Protein AF-0000000070497419 (afdb_homodimer)

Sequence (356 aa):
MPPRRRNKPNPNINRRSAVKNLEPSLKEEEEEGEKVSTHEIFTKGTPVEVSSDEEGFNGAWFAATIVEAVGEDKFLIEYQSLRTEDDSAFLREEIDTLHIRPCPPETVVDHFSLLQEVDGYYNDGWWVGVISKVLRGSRYIVYFRGTYEEIEFQHSELRLHQDWIGGKWVMASQALHLMPPRRRNKPNPNINRRSAVKNLEPSLKEEEEEGEKVSTHEIFTKGTPVEVSSDEEGFNGAWFAATIVEAVGEDKFLIEYQSLRTEDDSAFLREEIDTLHIRPCPPETVVDHFSLLQEVDGYYNDGWWVGVISKVLRGSRYIVYFRGTYEEIEFQHSELRLHQDWIGGKWVMASQALHL

Solvent-accessible surface area (backbone atoms only — not comparable to full-atom values): 21079 Å² total; per-residue (Å²): 130,80,82,69,58,68,76,61,67,63,80,70,77,73,76,71,75,79,82,69,81,82,70,83,73,78,79,64,79,65,72,67,67,64,68,57,56,68,66,78,75,63,50,68,68,39,62,27,28,36,46,44,83,49,89,90,37,57,62,28,38,27,51,26,29,33,63,40,77,52,73,91,56,26,29,31,31,33,33,74,72,49,40,35,44,81,65,80,44,59,33,66,48,79,38,50,50,88,36,51,42,69,61,75,80,89,68,90,69,95,70,83,54,71,24,26,54,24,26,39,63,53,94,75,24,35,32,61,28,26,27,72,41,79,47,79,88,55,26,32,32,32,36,25,73,82,73,71,43,74,48,77,39,49,58,88,40,46,40,75,45,65,44,80,56,85,82,36,80,42,56,64,40,30,79,69,81,120,130,82,81,62,56,71,72,64,75,67,79,70,74,73,77,68,75,77,81,68,79,81,68,81,73,75,80,66,79,65,70,67,67,63,67,57,56,68,65,78,75,62,48,68,69,38,63,27,27,36,44,45,84,48,85,80,36,56,62,29,37,28,51,26,29,32,62,39,77,50,74,91,56,25,29,31,31,34,34,74,72,49,43,36,57,83,64,78,43,62,32,65,49,79,38,51,50,90,36,50,42,69,61,75,80,89,68,91,69,95,70,82,53,72,25,26,52,24,25,40,62,53,94,76,23,35,32,61,28,28,27,72,39,77,47,81,88,56,27,33,32,31,35,24,74,82,74,69,41,73,46,78,40,49,58,89,40,48,41,74,45,66,44,80,57,87,81,36,80,42,56,65,40,31,79,69,80,122

Secondary structure (DSSP, 8-state):
----------------TT-------------------GGGG--TT-EEEE---STTTTTEEEEEEEEEE-SSSEEEEEEEEEE-TTSSSEEEEEEEGGGEEEPPPP---S-PPTT-EEEEEETTEEEEEEEEEEETTTEEEEEETTTTEEEEEEGGGEEE--EEETTEEE-PPP----/----------------TT-------------------GGGG--TT-EEEE---STTTTTEEEEEEEEEE-SSSEEEEEEEEEE-TTSSSEEEEEEEGGGEEEPPPP---S-PPTT-EEEEEETTEEEEEEEEEEETTTEEEEEETTTTEEEEEEGGGEEE--EEETTEEE-PPP----

InterPro domains:
  IPR008395 Agenet-like domain [PF05641] (45-105)
  IPR014002 Agenet domain, plant type [SM00743] (40-108)
  IPR014002 Agenet domain, plant type [SM00743] (110-166)

Organism: Prunus dulcis (NCBI:txid3755)

Nearest PDB structures (foldseek):
  5zwz-assembly1_A  TM=9.328E-01  e=1.031E-16  Arabidopsis thaliana
  6ie5-assembly1_A  TM=9.379E-01  e=1.370E-15  Arabidopsis thaliana
  7yta-assembly1_A  TM=9.681E-01  e=6.901E-15  Nicotiana tabacum
  7yta-assembly3_C  TM=9.467E-01  e=1.751E-13  Nicotiana tabacum
  6ie7-assembly2_B  TM=9.273E-01  e=3.167E-13  Arabidopsis thaliana

Structure (mmCIF, N/CA/C/O backbone):
data_AF-0000000070497419-model_v1
#
loop_
_entity.id
_entity.type
_entity.pdbx_description
1 polymer 'PREDICTED: DUF724 domain-containing'
#
loop_
_atom_site.group_PDB
_atom_site.id
_atom_site.type_symbol
_atom_site.label_atom_id
_atom_site.label_alt_id
_atom_site.label_comp_id
_atom_site.label_asym_id
_atom_site.label_entity_id
_atom_site.label_seq_id
_atom_site.pdbx_PDB_ins_code
_atom_site.Cartn_x
_atom_site.Cartn_y
_atom_site.Cartn_z
_atom_site.occupancy
_atom_site.B_iso_or_equiv
_atom_site.auth_seq_id
_atom_site.auth_comp_id
_atom_site.auth_asym_id
_atom_site.auth_atom_id
_atom_site.pdbx_PDB_model_num
ATOM 1 N N . MET A 1 1 ? 4.777 28.812 -22.875 1 16.98 1 MET A N 1
ATOM 2 C CA . MET A 1 1 ? 5.805 27.797 -22.719 1 16.98 1 MET A CA 1
ATOM 3 C C . MET A 1 1 ? 5.73 27.156 -21.344 1 16.98 1 MET A C 1
ATOM 5 O O . MET A 1 1 ? 5.949 27.828 -20.328 1 16.98 1 MET A O 1
ATOM 9 N N . PRO A 1 2 ? 4.875 26.328 -20.891 1 24.3 2 PRO A N 1
ATOM 10 C CA . PRO A 1 2 ? 4.27 26.281 -19.562 1 24.3 2 PRO A CA 1
ATOM 11 C C . PRO A 1 2 ? 5.23 25.75 -18.5 1 24.3 2 PRO A C 1
ATOM 13 O O . PRO A 1 2 ? 6.191 25.047 -18.828 1 24.3 2 PRO A O 1
ATOM 16 N N . PRO A 1 3 ? 5.508 26.391 -17.328 1 27.94 3 PRO A N 1
ATOM 17 C CA . PRO A 1 3 ? 6.543 26.297 -16.297 1 27.94 3 PRO A CA 1
ATOM 18 C C . PRO A 1 3 ? 6.863 24.859 -15.906 1 27.94 3 PRO A C 1
ATOM 20 O O . PRO A 1 3 ? 5.969 24 -15.883 1 27.94 3 PRO A O 1
ATOM 23 N N . ARG A 1 4 ? 8.148 24.328 -16.156 1 28.11 4 ARG A N 1
ATOM 24 C CA . ARG A 1 4 ? 8.75 23 -16.125 1 28.11 4 ARG A CA 1
ATOM 25 C C . ARG A 1 4 ? 8.633 22.375 -14.742 1 28.11 4 ARG A C 1
ATOM 27 O O . ARG A 1 4 ? 9.211 22.875 -13.773 1 28.11 4 ARG A O 1
ATOM 34 N N . ARG A 1 5 ? 7.547 21.922 -14.258 1 31.53 5 ARG A N 1
ATOM 35 C CA . ARG A 1 5 ? 7.07 21.5 -12.945 1 31.53 5 ARG A CA 1
ATOM 36 C C . ARG A 1 5 ? 8.062 20.562 -12.273 1 31.53 5 ARG A C 1
ATOM 38 O O . ARG A 1 5 ? 9 20.078 -12.914 1 31.53 5 ARG A O 1
ATOM 45 N N . ARG A 1 6 ? 7.477 19.688 -11.273 1 33.97 6 ARG A N 1
ATOM 46 C CA . ARG A 1 6 ? 7.879 18.766 -10.211 1 33.97 6 ARG A CA 1
ATOM 47 C C . ARG A 1 6 ? 8.805 17.672 -10.758 1 33.97 6 ARG A C 1
ATOM 49 O O . ARG A 1 6 ? 8.398 16.875 -11.602 1 33.97 6 ARG A O 1
ATOM 56 N N . ASN A 1 7 ? 10.016 17.953 -10.961 1 32 7 ASN A N 1
ATOM 57 C CA . ASN A 1 7 ? 10.859 16.844 -11.383 1 32 7 ASN A CA 1
ATOM 58 C C . ASN A 1 7 ? 10.664 15.609 -10.492 1 32 7 ASN A C 1
ATOM 60 O O . ASN A 1 7 ? 10.844 15.688 -9.273 1 32 7 ASN A O 1
ATOM 64 N N . LYS A 1 8 ? 9.805 14.836 -10.844 1 34.28 8 LYS A N 1
ATOM 65 C CA . LYS A 1 8 ? 9.258 13.672 -10.156 1 34.28 8 LYS A CA 1
ATOM 66 C C . LYS A 1 8 ? 10.375 12.758 -9.656 1 34.28 8 LYS A C 1
ATOM 68 O O . LYS A 1 8 ? 11.328 12.477 -10.383 1 34.28 8 LYS A O 1
ATOM 73 N N . PRO A 1 9 ? 10.648 12.625 -8.375 1 34.09 9 PRO A N 1
ATOM 74 C CA . PRO A 1 9 ? 11.703 11.766 -7.828 1 34.09 9 PRO A CA 1
ATOM 75 C C . PRO A 1 9 ? 11.75 10.391 -8.484 1 34.09 9 PRO A C 1
ATOM 77 O O . PRO A 1 9 ? 10.703 9.773 -8.703 1 34.09 9 PRO A O 1
ATOM 80 N N . ASN A 1 10 ? 12.578 10.312 -9.539 1 31.2 10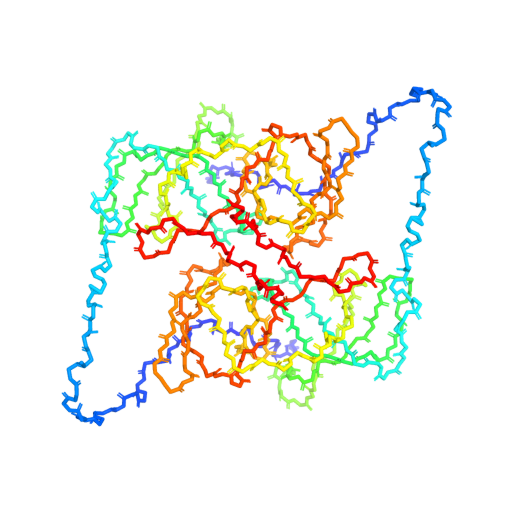 ASN A N 1
ATOM 81 C CA . ASN A 1 10 ? 12.867 8.977 -10.039 1 31.2 10 ASN A CA 1
ATOM 82 C C . ASN A 1 10 ? 13.336 8.047 -8.93 1 31.2 10 ASN A C 1
ATOM 84 O O . ASN A 1 10 ? 14.367 8.289 -8.297 1 31.2 10 ASN A O 1
ATOM 88 N N . PRO A 1 11 ? 12.5 7.398 -8.297 1 30.5 11 PRO A N 1
ATOM 89 C CA . PRO A 1 11 ? 13.094 6.484 -7.316 1 30.5 11 PRO A CA 1
ATOM 90 C C . PRO A 1 11 ? 14.258 5.676 -7.898 1 30.5 11 PRO A C 1
ATOM 92 O O . PRO A 1 11 ? 14.578 4.602 -7.391 1 30.5 11 PRO A O 1
ATOM 95 N N . ASN A 1 12 ? 14.969 6.184 -8.992 1 30.69 12 ASN A N 1
ATOM 96 C CA . ASN A 1 12 ? 16.141 5.336 -9.219 1 30.69 12 ASN A CA 1
ATOM 97 C C . ASN A 1 12 ? 17.125 5.422 -8.055 1 30.69 12 ASN A C 1
ATOM 99 O O . ASN A 1 12 ? 17.766 6.457 -7.852 1 30.69 12 ASN A O 1
ATOM 103 N N . ILE A 1 13 ? 16.859 4.816 -7 1 30.22 13 ILE A N 1
ATOM 104 C CA . ILE A 1 13 ? 17.797 4.699 -5.883 1 30.22 13 ILE A CA 1
ATOM 105 C C . ILE A 1 13 ? 19.188 4.379 -6.406 1 30.22 13 ILE A C 1
ATOM 107 O O . ILE A 1 13 ? 19.438 3.266 -6.875 1 30.22 13 ILE A O 1
ATOM 111 N N . ASN A 1 14 ? 19.828 5.332 -7.109 1 25 14 ASN A N 1
ATOM 112 C CA . ASN A 1 14 ? 21.266 5.152 -7.297 1 25 14 ASN A CA 1
ATOM 113 C C . ASN A 1 14 ? 22.016 5.227 -5.973 1 25 14 ASN A C 1
ATOM 115 O O . ASN A 1 14 ? 22.453 6.305 -5.559 1 25 14 ASN A O 1
ATOM 119 N N . ARG A 1 15 ? 21.672 4.652 -4.965 1 24.28 15 ARG A N 1
ATOM 120 C CA . ARG A 1 15 ? 22.609 4.59 -3.842 1 24.28 15 ARG A CA 1
ATOM 121 C C . ARG A 1 15 ? 23.875 3.844 -4.223 1 24.28 15 ARG A C 1
ATOM 123 O O . ARG A 1 15 ? 23.969 2.625 -4.066 1 24.28 15 ARG A O 1
ATOM 130 N N . ARG A 1 16 ? 24.562 3.951 -5.387 1 24.16 16 ARG A N 1
ATOM 131 C CA . ARG A 1 16 ? 25.781 3.17 -5.508 1 24.16 16 ARG A CA 1
ATOM 132 C C . ARG A 1 16 ? 26.75 3.473 -4.363 1 24.16 16 ARG A C 1
ATOM 134 O O . ARG A 1 16 ? 27.234 2.559 -3.705 1 24.16 16 ARG A O 1
ATOM 141 N N . SER A 1 17 ? 27.75 4.492 -4.281 1 21.81 17 SER A N 1
ATOM 142 C CA . SER A 1 17 ? 29.172 4.254 -4.035 1 21.81 17 SER A CA 1
ATOM 143 C C . SER A 1 17 ? 29.516 4.465 -2.564 1 21.81 17 SER A C 1
ATOM 145 O O . SER A 1 17 ? 30.688 4.367 -2.176 1 21.81 17 SER A O 1
ATOM 147 N N . ALA A 1 18 ? 28.734 5.145 -1.646 1 23.75 18 ALA A N 1
ATOM 148 C CA . ALA A 1 18 ? 29.578 5.582 -0.543 1 23.75 18 ALA A CA 1
ATOM 149 C C . ALA A 1 18 ? 29.984 4.402 0.343 1 23.75 18 ALA A C 1
ATOM 151 O O . ALA A 1 18 ? 30.391 4.59 1.492 1 23.75 18 ALA A O 1
ATOM 152 N N . VAL A 1 19 ? 29.422 3.215 0.268 1 22.08 19 VAL A N 1
ATOM 153 C CA . VAL A 1 19 ? 29.875 2.25 1.268 1 22.08 19 VAL A CA 1
ATOM 154 C C . VAL A 1 19 ? 31.359 1.976 1.089 1 22.08 19 VAL A C 1
ATOM 156 O O . VAL A 1 19 ? 31.766 1.278 0.155 1 22.08 19 VAL A O 1
ATOM 159 N N . LYS A 1 20 ? 32.219 3.029 1.194 1 20.84 20 LYS A N 1
ATOM 160 C CA . LYS A 1 20 ? 33.625 2.645 1.316 1 20.84 20 LYS A CA 1
ATOM 161 C C . LYS A 1 20 ? 33.781 1.536 2.35 1 20.84 20 LYS A C 1
ATOM 163 O O . LYS A 1 20 ? 32.938 1.366 3.236 1 20.84 20 LYS A O 1
ATOM 168 N N . ASN A 1 21 ? 35.125 0.974 2.523 1 21.42 21 ASN A N 1
ATOM 169 C CA . ASN A 1 21 ? 35.906 -0.178 2.938 1 21.42 21 ASN A CA 1
ATOM 170 C C . ASN A 1 21 ? 36 -0.281 4.457 1 21.42 21 ASN A C 1
ATOM 172 O O . ASN A 1 21 ? 37.062 -0.071 5.039 1 21.42 21 ASN A O 1
ATOM 176 N N . LEU A 1 22 ? 35.312 0.396 5.348 1 24.81 22 LEU A N 1
ATOM 177 C CA . LEU A 1 22 ? 35.969 0.153 6.633 1 24.81 22 LEU A CA 1
ATOM 178 C C . LEU A 1 22 ? 35.906 -1.329 6.992 1 24.81 22 LEU A C 1
ATOM 180 O O . LEU A 1 22 ? 34.844 -1.95 6.953 1 24.81 22 LEU A O 1
ATOM 184 N N . GLU A 1 23 ? 37.031 -2.127 7.012 1 24.81 23 GLU A N 1
ATOM 185 C CA . GLU A 1 23 ? 37.469 -3.51 7.191 1 24.81 23 GLU A CA 1
ATOM 186 C C . GLU A 1 23 ? 37.031 -4.062 8.539 1 24.81 23 GLU A C 1
ATOM 188 O O . GLU A 1 23 ? 37.312 -5.207 8.875 1 24.81 23 GLU A O 1
ATOM 193 N N . PRO A 1 24 ? 36.406 -3.375 9.578 1 28.38 24 PRO A N 1
ATOM 194 C CA . PRO A 1 24 ? 36.656 -4.211 10.75 1 28.38 24 PRO A CA 1
ATOM 195 C C . PRO A 1 24 ? 36.062 -5.613 10.617 1 28.38 24 PRO A C 1
ATOM 197 O O . PRO A 1 24 ? 35.062 -5.797 9.922 1 28.38 24 PRO A O 1
ATOM 200 N N . SER A 1 25 ? 36.75 -6.793 10.914 1 26.45 25 SER A N 1
ATOM 201 C CA . SER A 1 25 ? 36.625 -8.25 10.836 1 26.45 25 SER A CA 1
ATOM 202 C C . SER A 1 25 ? 35.438 -8.742 11.633 1 26.45 25 SER A C 1
ATOM 204 O O . SER A 1 25 ? 35.281 -9.945 11.875 1 26.45 25 SER A O 1
ATOM 206 N N . LEU A 1 26 ? 34.781 -8.031 12.508 1 29.36 26 LEU A N 1
ATOM 207 C CA . LEU A 1 26 ? 33.938 -8.922 13.312 1 29.36 26 LEU A CA 1
ATOM 208 C C . LEU A 1 26 ? 32.969 -9.719 12.422 1 29.36 26 LEU A C 1
ATOM 210 O O . LEU A 1 26 ? 32.469 -9.203 11.422 1 29.36 26 LEU A O 1
ATOM 214 N N . LYS A 1 27 ? 32.938 -11.086 12.531 1 28.25 27 LYS A N 1
ATOM 215 C CA . LYS A 1 27 ? 32.188 -12.148 11.875 1 28.25 27 LYS A CA 1
ATOM 216 C C . LYS A 1 27 ? 30.703 -11.828 11.82 1 28.25 27 LYS A C 1
ATOM 218 O O . LYS A 1 27 ? 30 -11.969 12.812 1 28.25 27 LYS A O 1
ATOM 223 N N . GLU A 1 28 ? 30.25 -10.664 11.5 1 30.12 28 GLU A N 1
ATOM 224 C CA . GLU A 1 28 ? 28.844 -10.484 11.195 1 30.12 28 GLU A CA 1
ATOM 225 C C . GLU A 1 28 ? 28.281 -11.68 10.422 1 30.12 28 GLU A C 1
ATOM 227 O O . GLU A 1 28 ? 28.812 -12.047 9.375 1 30.12 28 GLU A O 1
ATOM 232 N N . GLU A 1 29 ? 27.875 -12.734 11.148 1 29.55 29 GLU A N 1
ATOM 233 C CA . GLU A 1 29 ? 27.203 -13.82 10.453 1 29.55 29 GLU A CA 1
ATOM 234 C C . GLU A 1 29 ? 26.359 -13.297 9.289 1 29.55 29 GLU A C 1
ATOM 236 O O . GLU A 1 29 ? 25.406 -12.547 9.5 1 29.55 29 GLU A O 1
ATOM 241 N N . GLU A 1 30 ? 26.891 -12.773 8.273 1 32.84 30 GLU A N 1
ATOM 242 C CA . GLU A 1 30 ? 26.328 -12.547 6.949 1 32.84 30 GLU A CA 1
ATOM 243 C C . GLU A 1 30 ? 25.312 -13.625 6.59 1 32.84 30 GLU A C 1
ATOM 245 O O . GLU A 1 30 ? 25.688 -14.742 6.211 1 32.84 30 GLU A O 1
ATOM 250 N N . GLU A 1 31 ? 24.422 -14.008 7.562 1 32.44 31 GLU A N 1
ATOM 251 C CA . GLU A 1 31 ? 23.5 -14.938 6.926 1 32.44 31 GLU A CA 1
ATOM 252 C C . GLU A 1 31 ? 23.234 -14.547 5.477 1 32.44 31 GLU A C 1
ATOM 254 O O . GLU A 1 31 ? 22.812 -13.43 5.195 1 32.44 31 GLU A O 1
ATOM 259 N N . GLU A 1 32 ? 24.172 -14.758 4.602 1 33.88 32 GLU A N 1
ATOM 260 C CA . GLU A 1 32 ? 23.938 -14.859 3.164 1 33.88 32 GLU A CA 1
ATOM 261 C C . GLU A 1 32 ? 22.484 -15.211 2.863 1 33.88 32 GLU A C 1
ATOM 263 O O . GLU A 1 32 ? 22.078 -16.359 3.02 1 33.88 32 GLU A O 1
ATOM 268 N N . GLY A 1 33 ? 21.594 -14.641 3.551 1 34.34 33 GLY A N 1
ATOM 269 C CA . GLY A 1 33 ? 20.281 -15.016 3.057 1 34.34 33 GLY A CA 1
ATOM 270 C C . GLY A 1 33 ? 20.25 -15.242 1.557 1 34.34 33 GLY A C 1
ATOM 271 O O . GLY A 1 33 ? 20.578 -14.344 0.782 1 34.34 33 GLY A O 1
ATOM 272 N N . GLU A 1 34 ? 20.75 -16.344 1.109 1 36.28 34 GLU A N 1
ATOM 273 C CA . GLU A 1 34 ? 20.594 -16.797 -0.27 1 36.28 34 GLU A CA 1
ATOM 274 C C . GLU A 1 34 ? 19.359 -16.172 -0.913 1 36.28 34 GLU A C 1
ATOM 276 O O . GLU A 1 34 ? 18.234 -16.344 -0.421 1 36.28 34 GLU A O 1
ATOM 281 N N . LYS A 1 35 ? 19.438 -14.914 -1.359 1 41.97 35 LYS A N 1
ATOM 282 C CA . LYS A 1 35 ? 18.359 -14.578 -2.295 1 41.97 35 LYS A CA 1
ATOM 283 C C . LYS A 1 35 ? 17.828 -15.836 -2.986 1 41.97 35 LYS A C 1
ATOM 285 O O . LYS A 1 35 ? 18.562 -16.516 -3.705 1 41.97 35 LYS A O 1
ATOM 290 N N . VAL A 1 36 ? 17.266 -16.734 -2.295 1 39.59 36 VAL A N 1
ATOM 291 C CA . VAL A 1 36 ? 16.594 -17.75 -3.09 1 39.59 36 VAL A CA 1
ATOM 292 C C . VAL A 1 36 ? 16.234 -17.188 -4.457 1 39.59 36 VAL A C 1
ATOM 294 O O . VAL A 1 36 ? 15.477 -16.219 -4.551 1 39.59 36 VAL A O 1
ATOM 297 N N . SER A 1 37 ? 17.109 -17.125 -5.359 1 44.03 37 SER A N 1
ATOM 298 C CA . SER A 1 37 ? 16.781 -16.812 -6.746 1 44.03 37 SER A CA 1
ATOM 299 C C . SER A 1 37 ? 15.391 -17.297 -7.121 1 44.03 37 SER A C 1
ATOM 301 O O . SER A 1 37 ? 15.047 -18.453 -6.871 1 44.03 37 SER A O 1
ATOM 303 N N . THR A 1 38 ? 14.383 -16.453 -7 1 49.97 38 THR A N 1
ATOM 304 C CA . THR A 1 38 ? 13.039 -16.719 -7.516 1 49.97 38 THR A CA 1
ATOM 305 C C . THR A 1 38 ? 13.102 -17.719 -8.68 1 49.97 38 THR A C 1
ATOM 307 O O . THR A 1 38 ? 12.141 -18.438 -8.938 1 49.97 38 THR A O 1
ATOM 310 N N . HIS A 1 39 ? 14.25 -17.672 -9.336 1 54.44 39 HIS A N 1
ATOM 311 C CA . HIS A 1 39 ? 14.297 -18.516 -10.523 1 54.44 39 HIS A CA 1
ATOM 312 C C . HIS A 1 39 ? 14.141 -20 -10.164 1 54.44 39 HIS A C 1
ATOM 314 O O . HIS A 1 39 ? 13.602 -20.781 -10.945 1 54.44 39 HIS A O 1
ATOM 320 N N . GLU A 1 40 ? 14.57 -20.234 -8.961 1 61.69 40 GLU A N 1
ATOM 321 C CA . GLU A 1 40 ? 14.625 -21.688 -8.75 1 61.69 40 GLU A CA 1
ATOM 322 C C . GLU A 1 40 ? 13.242 -22.25 -8.469 1 61.69 40 GLU A C 1
ATOM 324 O O . GLU A 1 40 ? 12.992 -23.438 -8.695 1 61.69 40 GLU A O 1
ATOM 329 N N . ILE A 1 41 ? 12.25 -21.359 -8.367 1 77.12 41 ILE A N 1
ATOM 330 C CA . ILE A 1 41 ? 11.039 -22.016 -7.883 1 77.12 41 ILE A CA 1
ATOM 331 C C . ILE A 1 41 ? 9.953 -21.938 -8.945 1 77.12 41 ILE A C 1
ATOM 333 O O . ILE A 1 41 ? 8.914 -22.609 -8.836 1 77.12 41 ILE A O 1
ATOM 337 N N . PHE A 1 42 ? 10.289 -21.328 -10.141 1 89.88 42 PHE A N 1
ATOM 338 C CA . PHE A 1 42 ? 9.203 -21.219 -11.109 1 89.88 42 PHE A CA 1
ATOM 339 C C . PHE A 1 42 ? 9.516 -22.016 -12.367 1 89.88 42 PHE A C 1
ATOM 341 O O . PHE A 1 42 ? 10.539 -21.797 -13.016 1 89.88 42 PHE A O 1
ATOM 348 N N . THR A 1 43 ? 8.68 -22.969 -12.648 1 92 43 THR A N 1
ATOM 349 C CA . THR A 1 43 ? 8.758 -23.75 -13.875 1 92 43 THR A CA 1
ATOM 350 C C . THR A 1 43 ? 7.453 -23.656 -14.656 1 92 43 THR A C 1
ATOM 352 O O . THR A 1 43 ? 6.445 -23.172 -14.141 1 92 43 THR A O 1
ATOM 355 N N . LYS A 1 44 ? 7.504 -24.172 -15.844 1 95.06 44 LYS A N 1
ATOM 356 C CA . LYS A 1 44 ? 6.32 -24.125 -16.688 1 95.06 44 LYS A CA 1
ATOM 357 C C . LYS A 1 44 ? 5.117 -24.75 -15.992 1 95.06 44 LYS A C 1
ATOM 359 O O . LYS A 1 44 ? 5.227 -25.828 -15.406 1 95.06 44 LYS A O 1
ATOM 364 N N . GLY A 1 45 ? 3.969 -24.078 -16.031 1 97.19 45 GLY A N 1
ATOM 365 C CA . GLY A 1 45 ? 2.732 -24.594 -15.453 1 97.19 45 GLY A CA 1
ATOM 366 C C . GLY A 1 45 ? 2.52 -24.172 -14.016 1 97.19 45 GLY A C 1
ATOM 367 O O . GLY A 1 45 ? 1.425 -24.328 -13.469 1 97.19 45 GLY A O 1
ATOM 368 N N . THR A 1 46 ? 3.564 -23.578 -13.406 1 97 46 THR A N 1
ATOM 369 C CA . THR A 1 46 ? 3.473 -23.188 -12.008 1 97 46 THR A CA 1
ATOM 370 C C . THR A 1 46 ? 2.496 -22.031 -11.836 1 97 46 THR A C 1
ATOM 372 O O . THR A 1 46 ? 2.6 -21.016 -12.531 1 97 46 THR A O 1
ATOM 375 N N . PRO A 1 47 ? 1.457 -22.188 -10.984 1 98 47 PRO A N 1
ATOM 376 C CA . PRO A 1 47 ? 0.607 -21.047 -10.656 1 98 47 PRO A CA 1
ATOM 377 C C . PRO A 1 47 ? 1.343 -19.984 -9.844 1 98 47 PRO A C 1
ATOM 379 O O . PRO A 1 47 ? 2.133 -20.312 -8.961 1 98 47 PRO A O 1
ATOM 382 N N . VAL A 1 48 ? 1.13 -18.719 -10.227 1 98.12 48 VAL A N 1
ATOM 383 C CA . VAL A 1 48 ? 1.787 -17.609 -9.555 1 98.12 48 VAL A CA 1
ATOM 384 C C . VAL A 1 48 ? 0.825 -16.438 -9.445 1 98.12 48 VAL A C 1
ATOM 386 O O . VAL A 1 48 ? -0.287 -16.484 -9.977 1 98.12 48 VAL A O 1
ATOM 389 N N . GLU A 1 49 ? 1.174 -15.477 -8.641 1 97.88 49 GLU A N 1
ATOM 390 C CA . GLU A 1 49 ? 0.558 -14.156 -8.68 1 97.88 49 GLU A CA 1
ATOM 391 C C . GLU A 1 49 ? 1.53 -13.109 -9.219 1 97.88 49 GLU A C 1
ATOM 393 O O . GLU A 1 49 ? 2.725 -13.156 -8.922 1 97.88 49 GLU A O 1
ATOM 398 N N . VAL A 1 50 ? 0.969 -12.203 -10.008 1 97.44 50 VAL A N 1
ATOM 399 C CA . VAL A 1 50 ? 1.796 -11.242 -10.727 1 97.44 50 VAL A CA 1
ATOM 400 C C . VAL A 1 50 ? 1.316 -9.82 -10.43 1 97.44 50 VAL A C 1
ATOM 402 O O . VAL A 1 50 ? 0.112 -9.555 -10.406 1 97.44 50 VAL A O 1
ATOM 405 N N . SER A 1 51 ? 2.279 -8.953 -10.148 1 95.81 51 SER A N 1
ATOM 406 C CA . SER A 1 51 ? 1.982 -7.531 -10 1 95.81 51 SER A CA 1
ATOM 407 C C . SER A 1 51 ? 2.518 -6.727 -11.18 1 95.81 51 SER A C 1
ATOM 409 O O . SER A 1 51 ? 3.139 -7.281 -12.086 1 95.81 51 SER A O 1
ATOM 411 N N . SER A 1 52 ? 2.145 -5.492 -11.25 1 90.06 52 SER A N 1
ATOM 412 C CA . SER A 1 52 ? 2.561 -4.605 -12.328 1 90.06 52 SER A CA 1
ATOM 413 C C . SER A 1 52 ? 2.713 -3.168 -11.844 1 90.06 52 SER A C 1
ATOM 415 O O . SER A 1 52 ? 1.99 -2.734 -10.945 1 90.06 52 SER A O 1
ATOM 417 N N . ASP A 1 53 ? 3.613 -2.482 -12.461 1 85.69 53 ASP A N 1
ATOM 418 C CA . ASP A 1 53 ? 3.766 -1.065 -12.148 1 85.69 53 ASP A CA 1
ATOM 419 C C . ASP A 1 53 ? 2.857 -0.206 -13.023 1 85.69 53 ASP A C 1
ATOM 421 O O . ASP A 1 53 ? 2.789 1.013 -12.852 1 85.69 53 ASP A O 1
ATOM 425 N N . GLU A 1 54 ? 2.221 -0.839 -13.82 1 82.75 54 GLU A N 1
ATOM 426 C CA . GLU A 1 54 ? 1.35 -0.091 -14.727 1 82.75 54 GLU A CA 1
ATOM 427 C C . GLU A 1 54 ? 0.201 0.567 -13.961 1 82.75 54 GLU A C 1
ATOM 429 O O . GLU A 1 54 ? -0.354 -0.023 -13.039 1 82.75 54 GLU A O 1
ATOM 434 N N . GLU A 1 55 ? -0.087 1.794 -14.414 1 80.12 55 GLU A N 1
ATOM 435 C CA . GLU A 1 55 ? -1.188 2.525 -13.789 1 80.12 55 GLU A CA 1
ATOM 436 C C . GLU A 1 55 ? -2.453 1.676 -13.734 1 80.12 55 GLU A C 1
ATOM 438 O O . GLU A 1 55 ? -2.809 1.016 -14.711 1 80.12 55 GLU A O 1
ATOM 443 N N . GLY A 1 56 ? -3.152 1.694 -12.594 1 81.81 56 GLY A N 1
ATOM 444 C CA . GLY A 1 56 ? -4.375 0.927 -12.422 1 81.81 56 GLY A CA 1
ATOM 445 C C . GLY A 1 56 ? -4.129 -0.474 -11.891 1 81.81 56 GLY A C 1
ATOM 446 O O . GLY A 1 56 ? -5.062 -1.144 -11.438 1 81.81 56 GLY A O 1
ATOM 447 N N . PHE A 1 57 ? -2.902 -0.895 -11.969 1 87.06 57 PHE A N 1
ATOM 448 C CA . PHE A 1 57 ? -2.58 -2.258 -11.555 1 87.06 57 PHE A CA 1
ATOM 449 C C . PHE A 1 57 ? -1.625 -2.254 -10.367 1 87.06 57 PHE A C 1
ATOM 451 O O . PHE A 1 57 ? -1.438 -3.281 -9.711 1 87.06 57 PHE A O 1
ATOM 458 N N . ASN A 1 58 ? -1.135 -1.076 -10.188 1 87.31 58 ASN A N 1
ATOM 459 C CA . ASN A 1 58 ? -0.151 -0.965 -9.117 1 87.31 58 ASN A CA 1
ATOM 460 C C . ASN A 1 58 ? -0.764 -1.289 -7.758 1 87.31 58 ASN A C 1
ATOM 462 O O . ASN A 1 58 ? -1.831 -0.777 -7.414 1 87.31 58 ASN A O 1
ATOM 466 N N . GLY A 1 59 ? -0.053 -2.215 -7.094 1 87.56 59 GLY A N 1
ATOM 467 C CA . GLY A 1 59 ? -0.494 -2.559 -5.75 1 87.56 59 GLY A CA 1
ATOM 468 C C . GLY A 1 59 ? -1.372 -3.797 -5.707 1 87.56 59 GLY A C 1
ATOM 469 O O . GLY A 1 59 ? -1.786 -4.234 -4.633 1 87.56 59 GLY A O 1
ATOM 470 N N . ALA A 1 60 ? -1.616 -4.34 -6.824 1 94.31 60 ALA A N 1
ATOM 471 C CA . ALA A 1 60 ? -2.479 -5.516 -6.887 1 94.31 60 ALA A CA 1
ATOM 472 C C . ALA A 1 60 ? -1.713 -6.73 -7.402 1 94.31 60 ALA A C 1
ATOM 474 O O . ALA A 1 60 ? -0.669 -6.59 -8.047 1 94.31 60 ALA A O 1
ATOM 475 N N . TRP A 1 61 ? -2.275 -7.922 -7.059 1 97.12 61 TRP A N 1
ATOM 476 C CA . TRP A 1 61 ? -1.73 -9.188 -7.527 1 97.12 61 TRP A CA 1
ATOM 477 C C . TRP A 1 61 ? -2.766 -9.961 -8.344 1 97.12 61 TRP A C 1
ATOM 479 O O . TRP A 1 61 ? -3.91 -10.117 -7.91 1 97.12 61 TRP A O 1
ATOM 489 N N . PHE A 1 62 ? -2.33 -10.477 -9.516 1 98.12 62 PHE A N 1
ATOM 490 C CA . PHE A 1 62 ? -3.219 -11.195 -10.43 1 98.12 62 PHE A CA 1
ATOM 491 C C . PHE A 1 62 ? -2.748 -12.633 -10.625 1 98.12 62 PHE A C 1
ATOM 493 O O . PHE A 1 62 ? -1.552 -12.883 -10.789 1 98.12 62 PHE A O 1
ATOM 500 N N . ALA A 1 63 ? -3.707 -13.508 -10.609 1 98.31 63 ALA A N 1
ATOM 501 C CA . ALA A 1 63 ? -3.385 -14.914 -10.828 1 98.31 63 ALA A CA 1
ATOM 502 C C . ALA A 1 63 ? -2.916 -15.156 -12.258 1 98.31 63 ALA A C 1
ATOM 504 O O . ALA A 1 63 ? -3.48 -14.602 -13.203 1 98.31 63 ALA A O 1
ATOM 505 N N . ALA A 1 64 ? -1.895 -15.977 -12.344 1 98.5 64 ALA A N 1
ATOM 506 C CA . ALA A 1 64 ? -1.322 -16.328 -13.641 1 98.5 64 ALA A CA 1
ATOM 507 C C . ALA A 1 64 ? -0.623 -17.672 -13.586 1 98.5 64 ALA A C 1
ATOM 509 O O . ALA A 1 64 ? -0.568 -18.312 -12.531 1 98.5 64 ALA A O 1
ATOM 510 N N . THR A 1 65 ? -0.199 -18.094 -14.688 1 98.38 65 THR A N 1
ATOM 511 C CA . THR A 1 65 ? 0.588 -19.328 -14.82 1 98.38 65 THR A CA 1
ATOM 512 C C . THR A 1 65 ? 1.885 -19.047 -15.578 1 98.38 65 THR A C 1
ATOM 514 O O . THR A 1 65 ? 1.892 -18.312 -16.562 1 98.38 65 THR A O 1
ATOM 517 N N . ILE A 1 66 ? 2.969 -19.688 -15.164 1 98 66 ILE A N 1
ATOM 518 C CA . ILE A 1 66 ? 4.242 -19.578 -15.875 1 98 66 ILE A CA 1
ATOM 519 C C . ILE A 1 66 ? 4.16 -20.344 -17.188 1 98 66 ILE A C 1
ATOM 521 O O . ILE A 1 66 ? 3.793 -21.516 -17.219 1 98 66 ILE A O 1
ATOM 525 N N . VAL A 1 67 ? 4.449 -19.688 -18.25 1 98.06 67 VAL A N 1
ATOM 526 C CA . VAL A 1 67 ? 4.469 -20.328 -19.562 1 98.06 67 VAL A CA 1
ATOM 527 C C . VAL A 1 67 ? 5.891 -20.781 -19.891 1 98.06 67 VAL A C 1
ATOM 529 O O . VAL A 1 67 ? 6.105 -21.906 -20.328 1 98.06 67 VAL A O 1
ATOM 532 N N . GLU A 1 68 ? 6.852 -19.891 -19.734 1 96.5 68 GLU A N 1
ATOM 533 C CA . GLU A 1 68 ? 8.25 -20.234 -19.969 1 96.5 68 GLU A CA 1
ATOM 534 C C . GLU A 1 68 ? 9.188 -19.156 -19.438 1 96.5 68 GLU A C 1
ATOM 536 O O . GLU A 1 68 ? 8.781 -18 -19.266 1 96.5 68 GLU A O 1
ATOM 541 N N . ALA A 1 69 ? 10.352 -19.484 -19.156 1 93.75 69 ALA A N 1
ATOM 542 C CA . ALA A 1 69 ? 11.398 -18.531 -18.812 1 93.75 69 ALA A CA 1
ATOM 543 C C . ALA A 1 69 ? 11.898 -17.781 -20.047 1 93.75 69 ALA A C 1
ATOM 545 O O . ALA A 1 69 ? 12.07 -18.375 -21.109 1 93.75 69 ALA A O 1
ATOM 546 N N . VAL A 1 70 ? 11.867 -16.422 -19.875 1 92.69 70 VAL A N 1
ATOM 547 C CA . VAL A 1 70 ? 12.414 -15.594 -20.953 1 92.69 70 VAL A CA 1
ATOM 548 C C . VAL A 1 70 ? 13.68 -14.891 -20.453 1 92.69 70 VAL A C 1
ATOM 550 O O . VAL A 1 70 ? 13.602 -13.883 -19.75 1 92.69 70 VAL A O 1
ATOM 553 N N . GLY A 1 71 ? 14.828 -15.484 -20.531 1 86.75 71 GLY A N 1
ATOM 554 C CA . GLY A 1 71 ? 16.062 -14.906 -20.031 1 86.75 71 GLY A CA 1
ATOM 555 C C . GLY A 1 71 ? 16.297 -15.195 -18.562 1 86.75 71 GLY A C 1
ATOM 556 O O . GLY A 1 71 ? 15.727 -16.141 -18 1 86.75 71 GLY A O 1
ATOM 557 N N . GLU A 1 72 ? 17.125 -14.414 -17.938 1 86.44 72 GLU A N 1
ATOM 558 C CA . GLU A 1 72 ? 17.562 -14.688 -16.562 1 86.44 72 GLU A CA 1
ATOM 559 C C . GLU A 1 72 ? 16.578 -14.109 -15.555 1 86.44 72 GLU A C 1
ATOM 561 O O . GLU A 1 72 ? 16.359 -14.688 -14.484 1 86.44 72 GLU A O 1
ATOM 566 N N . ASP A 1 73 ? 15.867 -13.039 -15.906 1 90.25 73 ASP A N 1
ATOM 567 C CA . ASP A 1 73 ? 15.109 -12.352 -14.859 1 90.25 73 ASP A CA 1
ATOM 568 C C . ASP A 1 73 ? 13.672 -12.102 -15.297 1 90.25 73 ASP A C 1
ATOM 570 O O . ASP A 1 73 ? 12.992 -11.227 -14.75 1 90.25 73 ASP A O 1
ATOM 574 N N . LYS A 1 74 ? 13.266 -12.875 -16.312 1 94.62 74 LYS A N 1
ATOM 575 C CA . LYS A 1 74 ? 11.906 -12.656 -16.797 1 94.62 74 LYS A CA 1
ATOM 576 C C . LYS A 1 74 ? 11.211 -13.969 -17.125 1 94.62 74 LYS A C 1
ATOM 578 O O . LYS A 1 74 ? 11.875 -14.961 -17.453 1 94.62 74 LYS A O 1
ATOM 583 N N . PHE A 1 75 ? 9.969 -13.961 -17.047 1 96.69 75 PHE A N 1
ATOM 584 C CA . PHE A 1 75 ? 9.133 -15.078 -17.469 1 96.69 75 PHE A CA 1
ATOM 585 C C . PHE A 1 75 ? 7.984 -14.594 -18.344 1 96.69 75 PHE A C 1
ATOM 587 O O . PHE A 1 75 ? 7.461 -13.492 -18.141 1 96.69 75 PHE A O 1
ATOM 594 N N . LEU A 1 76 ? 7.695 -15.406 -19.266 1 97.88 76 LEU A N 1
ATOM 595 C CA . LEU A 1 76 ? 6.402 -15.273 -19.922 1 97.88 76 LEU A CA 1
ATOM 596 C C . LEU A 1 76 ? 5.297 -15.898 -19.078 1 97.88 76 LEU A C 1
ATOM 598 O O . LEU A 1 76 ? 5.41 -17.047 -18.656 1 97.88 76 LEU A O 1
ATOM 602 N N . ILE A 1 77 ? 4.273 -15.117 -18.844 1 98.19 77 ILE A N 1
ATOM 603 C CA . ILE A 1 77 ? 3.158 -15.633 -18.047 1 98.19 77 ILE A CA 1
ATOM 604 C C . ILE A 1 77 ? 1.86 -15.5 -18.844 1 98.19 77 ILE A C 1
ATOM 606 O O . ILE A 1 77 ? 1.81 -14.789 -19.844 1 98.19 77 ILE A O 1
ATOM 610 N N . GLU A 1 78 ? 0.876 -16.281 -18.375 1 98.56 78 GLU A N 1
ATOM 611 C CA . GLU A 1 78 ? -0.499 -16.156 -18.844 1 98.56 78 GLU A CA 1
ATOM 612 C C . GLU A 1 78 ? -1.456 -15.883 -17.688 1 98.56 78 GLU A C 1
ATOM 614 O O . GLU A 1 78 ? -1.54 -16.672 -16.75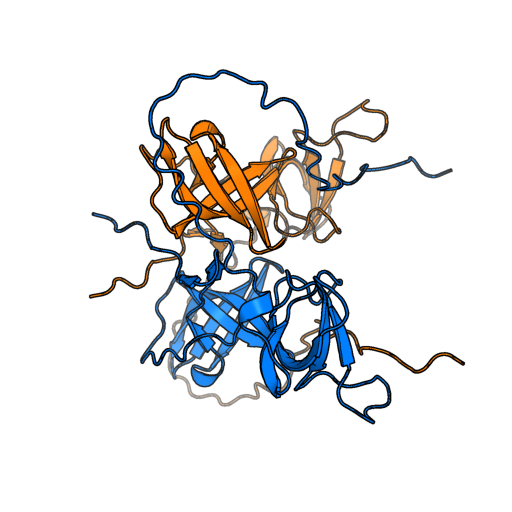 1 98.56 78 GLU A O 1
ATOM 619 N N . TYR A 1 79 ? -2.135 -14.719 -17.797 1 98.25 79 TYR A N 1
ATOM 620 C CA . TYR A 1 79 ? -3.094 -14.406 -16.75 1 98.25 79 TYR A CA 1
ATOM 621 C C . TYR A 1 79 ? -4.266 -15.375 -16.766 1 98.25 79 TYR A C 1
ATOM 623 O O . TYR A 1 79 ? -4.652 -15.867 -17.828 1 98.25 79 TYR A O 1
ATOM 631 N N . GLN A 1 80 ? -4.832 -15.594 -15.594 1 97.81 80 GLN A N 1
ATOM 632 C CA . GLN A 1 80 ? -5.949 -16.516 -15.484 1 97.81 80 GLN A CA 1
ATOM 633 C C . GLN A 1 80 ? -7.281 -15.805 -15.688 1 97.81 80 GLN A C 1
ATOM 635 O O . GLN A 1 80 ? -8.305 -16.438 -15.953 1 97.81 80 GLN A O 1
ATOM 640 N N . SER A 1 81 ? -7.281 -14.461 -15.492 1 96 81 SER A N 1
ATOM 641 C CA . SER A 1 81 ? -8.555 -13.75 -15.562 1 96 81 SER A CA 1
ATOM 642 C C . SER A 1 81 ? -8.492 -12.586 -16.547 1 96 81 SER A C 1
ATOM 644 O O . SER A 1 81 ? -9.523 -12.117 -17.031 1 96 81 SER A O 1
ATOM 646 N N . LEU A 1 82 ? -7.309 -12.047 -16.781 1 94.94 82 LEU A N 1
ATOM 647 C CA . LEU A 1 82 ? -7.18 -10.922 -17.703 1 94.94 82 LEU A CA 1
ATOM 648 C C . LEU A 1 82 ? -7.113 -11.414 -19.141 1 94.94 82 LEU A C 1
ATOM 650 O O . LEU A 1 82 ? -6.344 -12.32 -19.469 1 94.94 82 LEU A O 1
ATOM 654 N N . ARG A 1 83 ? -7.863 -10.75 -19.906 1 95.44 83 ARG A N 1
ATOM 655 C CA . ARG A 1 83 ? -7.977 -11.203 -21.297 1 95.44 83 ARG A CA 1
ATOM 656 C C . ARG A 1 83 ? -7.492 -10.133 -22.266 1 95.44 83 ARG A C 1
ATOM 658 O O . ARG A 1 83 ? -7.328 -8.977 -21.875 1 95.44 83 ARG A O 1
ATOM 665 N N . THR A 1 84 ? -7.316 -10.555 -23.484 1 94.12 84 THR A N 1
ATOM 666 C CA . THR A 1 84 ? -6.953 -9.633 -24.562 1 94.12 84 THR A CA 1
ATOM 667 C C . THR A 1 84 ? -8.117 -8.695 -24.875 1 94.12 84 THR A C 1
ATOM 669 O O . THR A 1 84 ? -9.258 -8.969 -24.516 1 94.12 84 THR A O 1
ATOM 672 N N . GLU A 1 85 ? -7.785 -7.668 -25.516 1 90.38 85 GLU A N 1
ATOM 673 C CA . GLU A 1 85 ? -8.789 -6.652 -25.812 1 90.38 85 GLU A CA 1
ATOM 674 C C . GLU A 1 85 ? -9.945 -7.25 -26.609 1 90.38 85 GLU A C 1
ATOM 676 O O . GLU A 1 85 ? -11.102 -6.863 -26.406 1 90.38 85 GLU A O 1
ATOM 681 N N . ASP A 1 86 ? -9.672 -8.125 -27.516 1 92.12 86 ASP A N 1
ATOM 682 C CA . ASP A 1 86 ? -10.703 -8.727 -28.359 1 92.12 86 ASP A CA 1
ATOM 683 C C . ASP A 1 86 ? -11.336 -9.938 -27.672 1 92.12 86 ASP A C 1
ATOM 685 O O . ASP A 1 86 ? -12.109 -10.672 -28.281 1 92.12 86 ASP A O 1
ATOM 689 N N . ASP A 1 87 ? -10.953 -10.242 -26.438 1 91.38 87 ASP A N 1
ATOM 690 C CA . ASP A 1 87 ? -11.492 -11.289 -25.578 1 91.38 87 ASP A CA 1
ATOM 691 C C . ASP A 1 87 ? -11.25 -12.672 -26.172 1 91.38 87 ASP A C 1
ATOM 693 O O . ASP A 1 87 ? -12.016 -13.609 -25.922 1 91.38 87 ASP A O 1
ATOM 697 N N . SER A 1 88 ? -10.289 -12.781 -27 1 93.5 88 SER A N 1
ATOM 698 C CA . SER A 1 88 ? -10.055 -14.039 -27.703 1 93.5 88 SER A CA 1
ATOM 699 C C . SER A 1 88 ? -9.188 -14.984 -26.875 1 93.5 88 SER A C 1
ATOM 701 O O . SER A 1 88 ? -9.195 -16.188 -27.109 1 93.5 88 SER A O 1
ATOM 703 N N . ALA A 1 89 ? -8.43 -14.461 -26 1 96.12 89 ALA A N 1
ATOM 704 C CA . ALA A 1 89 ? -7.512 -15.289 -25.219 1 96.12 89 ALA A CA 1
ATOM 705 C C . ALA A 1 89 ? -7.145 -14.602 -23.906 1 96.12 89 ALA A C 1
ATOM 707 O O . ALA A 1 89 ? -7.367 -13.398 -23.75 1 96.12 89 ALA A O 1
ATOM 708 N N . PHE A 1 90 ? -6.613 -15.406 -23.031 1 97.31 90 PHE A N 1
ATOM 709 C CA . PHE A 1 90 ? -6.039 -14.82 -21.828 1 97.31 90 PHE A CA 1
ATOM 710 C C . PHE A 1 90 ? -4.762 -14.055 -22.156 1 97.31 90 PHE A C 1
ATOM 712 O O . PHE A 1 90 ? -3.975 -14.484 -23 1 97.31 90 PHE A O 1
ATOM 719 N N . LEU A 1 91 ? -4.562 -12.984 -21.516 1 97.19 91 LEU A N 1
ATOM 720 C CA . LEU A 1 91 ? -3.441 -12.094 -21.781 1 97.19 91 LEU A CA 1
ATOM 721 C C . LEU A 1 91 ? -2.123 -12.734 -21.359 1 97.19 91 LEU A C 1
ATOM 723 O O . LEU A 1 91 ? -2.02 -13.305 -20.266 1 97.19 91 LEU A O 1
ATOM 727 N N . ARG A 1 92 ? -1.177 -12.695 -22.234 1 97.44 92 ARG A N 1
ATOM 728 C CA . ARG A 1 92 ? 0.192 -13.117 -21.953 1 97.44 92 ARG A CA 1
ATOM 729 C C . ARG A 1 92 ? 1.138 -11.922 -21.938 1 97.44 92 ARG A C 1
ATOM 731 O O . ARG A 1 92 ? 0.976 -10.984 -22.719 1 97.44 92 ARG A O 1
ATOM 738 N N . GLU A 1 93 ? 2.094 -11.984 -21 1 97 93 GLU A N 1
ATOM 739 C CA . GLU A 1 93 ? 3.049 -10.891 -20.875 1 97 93 GLU A CA 1
ATOM 740 C C . GLU A 1 93 ? 4.379 -11.375 -20.312 1 97 93 GLU A C 1
ATOM 742 O O . GLU A 1 93 ? 4.41 -12.297 -19.484 1 97 93 GLU A O 1
ATOM 747 N N . GLU A 1 94 ? 5.465 -10.789 -20.828 1 96.44 94 GLU A N 1
ATOM 748 C CA . GLU A 1 94 ? 6.754 -10.992 -20.172 1 96.44 94 GLU A CA 1
ATOM 749 C C . GLU A 1 94 ? 6.883 -10.117 -18.922 1 96.44 94 GLU A C 1
ATOM 751 O O . GLU A 1 94 ? 6.68 -8.906 -18.984 1 96.44 94 GLU A O 1
ATOM 756 N N . ILE A 1 95 ? 7.254 -10.766 -17.844 1 95.69 95 ILE A N 1
ATOM 757 C CA . ILE A 1 95 ? 7.262 -10.062 -16.562 1 95.69 95 ILE A CA 1
ATOM 758 C C . ILE A 1 95 ? 8.594 -10.305 -15.852 1 95.69 95 ILE A C 1
ATOM 760 O O . ILE A 1 95 ? 9.109 -11.43 -15.844 1 95.69 95 ILE A O 1
ATOM 764 N N . ASP A 1 96 ? 9.109 -9.211 -15.297 1 93.56 96 ASP A N 1
ATOM 765 C CA . ASP A 1 96 ? 10.281 -9.336 -14.445 1 93.56 96 ASP A CA 1
ATOM 766 C C . ASP A 1 96 ? 9.977 -10.203 -13.219 1 93.56 96 ASP A C 1
ATOM 768 O O . ASP A 1 96 ? 8.906 -10.094 -12.633 1 93.56 96 ASP A O 1
ATOM 772 N N . THR A 1 97 ? 10.969 -10.992 -12.781 1 92.81 97 THR A N 1
ATOM 773 C CA . THR A 1 97 ? 10.812 -11.906 -11.656 1 92.81 97 THR A CA 1
ATOM 774 C C . THR A 1 97 ? 10.398 -11.148 -10.398 1 92.81 97 THR A C 1
ATOM 776 O O . THR A 1 97 ? 9.688 -11.688 -9.547 1 92.81 97 THR A O 1
ATOM 779 N N . LEU A 1 98 ? 10.789 -9.875 -10.297 1 90.25 98 LEU A N 1
ATOM 780 C CA . LEU A 1 98 ? 10.469 -9.047 -9.141 1 90.25 98 LEU A CA 1
ATOM 781 C C . LEU A 1 98 ? 8.961 -8.883 -8.992 1 90.25 98 LEU A C 1
ATOM 783 O O . LEU A 1 98 ? 8.461 -8.656 -7.887 1 90.25 98 LEU A O 1
ATOM 787 N N . HIS A 1 99 ? 8.234 -9.109 -10.047 1 94.94 99 HIS A N 1
ATOM 788 C CA . HIS A 1 99 ? 6.793 -8.906 -10.055 1 94.94 99 HIS A CA 1
ATOM 789 C C . HIS A 1 99 ? 6.047 -10.234 -9.969 1 94.94 99 HIS A C 1
A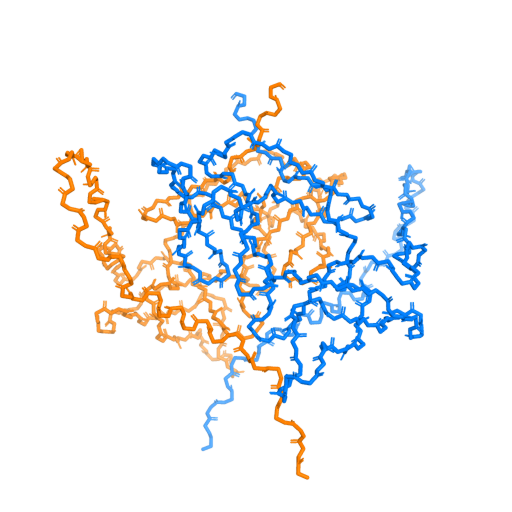TOM 791 O O . HIS A 1 99 ? 4.84 -10.297 -10.203 1 94.94 99 HIS A O 1
ATOM 797 N N . ILE A 1 100 ? 6.781 -11.289 -9.688 1 95.69 100 ILE A N 1
ATOM 798 C CA . ILE A 1 100 ? 6.172 -12.617 -9.617 1 95.69 100 ILE A CA 1
ATOM 799 C C . ILE A 1 100 ? 6.363 -13.195 -8.219 1 95.69 100 ILE A C 1
ATOM 801 O O . ILE A 1 100 ? 7.457 -13.125 -7.652 1 95.69 100 ILE A O 1
ATOM 805 N N . ARG A 1 101 ? 5.301 -13.734 -7.652 1 96.25 101 ARG A N 1
ATOM 806 C CA . ARG A 1 101 ? 5.387 -14.469 -6.395 1 96.25 101 ARG A CA 1
ATOM 807 C C . ARG A 1 101 ? 4.562 -15.75 -6.453 1 96.25 101 ARG A C 1
ATOM 809 O O . ARG A 1 101 ? 3.66 -15.883 -7.285 1 96.25 101 ARG A O 1
ATOM 816 N N . PRO A 1 102 ? 4.977 -16.734 -5.652 1 96.56 102 PRO A N 1
ATOM 817 C CA . PRO A 1 102 ? 4.109 -17.906 -5.574 1 96.56 102 PRO A CA 1
ATOM 818 C C . PRO A 1 102 ? 2.705 -17.578 -5.074 1 96.56 102 PRO A C 1
ATOM 820 O O . PRO A 1 102 ? 2.492 -16.516 -4.488 1 96.56 102 PRO A O 1
ATOM 823 N N . CYS A 1 103 ? 1.812 -18.422 -5.367 1 96.69 103 CYS A N 1
ATOM 824 C CA . CYS A 1 103 ? 0.506 -18.266 -4.738 1 96.69 103 CYS A CA 1
ATOM 825 C C . CYS A 1 103 ? 0.613 -18.359 -3.221 1 96.69 103 CYS A C 1
ATOM 827 O O . CYS A 1 103 ? 1.326 -19.219 -2.703 1 96.69 103 CYS A O 1
ATOM 829 N N . PRO A 1 104 ? -0.063 -17.453 -2.598 1 96.19 104 PRO A N 1
ATOM 830 C CA . PRO A 1 104 ? 0.005 -17.547 -1.138 1 96.19 104 PRO A CA 1
ATOM 831 C C . PRO A 1 104 ? -0.665 -18.797 -0.592 1 96.19 104 PRO A C 1
ATOM 833 O O . PRO A 1 104 ? -1.551 -19.359 -1.241 1 96.19 104 PRO A O 1
ATOM 836 N N . PRO A 1 105 ? -0.149 -19.188 0.646 1 93.19 105 PRO A N 1
ATOM 837 C CA . PRO A 1 105 ? -0.829 -20.312 1.281 1 93.19 105 PRO A CA 1
ATOM 838 C C . PRO A 1 105 ? -2.283 -20.016 1.634 1 93.19 105 PRO A C 1
ATOM 840 O O . PRO A 1 105 ? -2.625 -18.859 1.901 1 93.19 105 PRO A O 1
ATOM 843 N N . GLU A 1 106 ? -3.051 -21 1.547 1 87.69 106 GLU A N 1
ATOM 844 C CA . GLU A 1 106 ? -4.449 -20.844 1.926 1 87.69 106 GLU A CA 1
ATOM 845 C C . GLU A 1 106 ? -4.598 -20.672 3.434 1 87.69 106 GLU A C 1
ATOM 847 O O . GLU A 1 106 ? -3.967 -21.391 4.211 1 87.69 106 GLU A O 1
ATOM 852 N N . THR A 1 107 ? -5.203 -19.516 3.801 1 83.06 107 THR A N 1
ATOM 853 C CA . THR A 1 107 ? -5.484 -19.312 5.219 1 83.06 107 THR A CA 1
ATOM 854 C C . THR A 1 107 ? -6.988 -19.344 5.48 1 83.06 107 THR A C 1
ATOM 856 O O . THR A 1 107 ? -7.75 -18.625 4.828 1 83.06 107 THR A O 1
ATOM 859 N N . VAL A 1 108 ? -7.375 -20.328 6.207 1 85.25 108 VAL A N 1
ATOM 860 C CA . VAL A 1 108 ? -8.789 -20.375 6.578 1 85.25 108 VAL A CA 1
ATOM 861 C C . VAL A 1 108 ? -9.008 -19.641 7.895 1 85.25 108 VAL A C 1
ATOM 863 O O . VAL A 1 108 ? -8.359 -19.938 8.898 1 85.25 108 VAL A O 1
ATOM 866 N N . VAL A 1 109 ? -9.797 -18.594 7.82 1 89.5 109 VAL A N 1
ATOM 867 C CA . VAL A 1 109 ? -10.125 -17.828 9.023 1 89.5 109 VAL A CA 1
ATOM 868 C C . VAL A 1 109 ? -11.641 -17.75 9.188 1 89.5 109 VAL A C 1
ATOM 870 O O . VAL A 1 109 ? -12.367 -17.609 8.203 1 89.5 109 VAL A O 1
ATOM 873 N N . ASP A 1 110 ? -12.109 -17.906 10.352 1 92.38 110 ASP A N 1
ATOM 874 C CA . ASP A 1 110 ? -13.539 -17.844 10.633 1 92.38 110 ASP A CA 1
ATOM 875 C C . ASP A 1 110 ? -14.078 -16.422 10.484 1 92.38 110 ASP A C 1
ATOM 877 O O . ASP A 1 110 ? -15.203 -16.234 10.016 1 92.38 110 ASP A O 1
ATOM 881 N N . HIS A 1 111 ? -13.305 -15.516 10.969 1 94.19 111 HIS A N 1
ATOM 882 C CA . HIS A 1 111 ? -13.68 -14.109 10.898 1 94.19 111 HIS A CA 1
ATOM 883 C C . HIS A 1 111 ? -12.453 -13.211 10.82 1 94.19 111 HIS A C 1
ATOM 885 O O . HIS A 1 111 ? -11.375 -13.586 11.289 1 94.19 111 HIS A O 1
ATOM 891 N N . PHE A 1 112 ? -12.688 -12.156 10.203 1 93.75 112 PHE A N 1
ATOM 892 C CA . PHE A 1 112 ? -11.656 -11.133 10.211 1 93.75 112 PHE A CA 1
ATOM 893 C C . PHE A 1 112 ? -11.93 -10.094 11.289 1 93.75 112 PHE A C 1
ATOM 895 O O . PHE A 1 112 ? -13.086 -9.766 11.562 1 93.75 112 PHE A O 1
ATOM 902 N N . SER A 1 113 ? -10.852 -9.57 11.789 1 92.19 113 SER A N 1
ATOM 903 C CA . SER A 1 113 ? -10.977 -8.586 12.859 1 92.19 113 SER A CA 1
ATOM 904 C C . SER A 1 113 ? -10.789 -7.164 12.336 1 92.19 113 SER A C 1
ATOM 906 O O . SER A 1 113 ? -10.148 -6.961 11.305 1 92.19 113 SER A O 1
ATOM 908 N N . LEU A 1 114 ? -11.344 -6.254 13.117 1 91.88 114 LEU A N 1
ATOM 909 C CA . LEU A 1 114 ? -11.125 -4.84 12.836 1 91.88 114 LEU A CA 1
ATOM 910 C C . LEU A 1 114 ? -9.633 -4.527 12.742 1 91.88 114 LEU A C 1
ATOM 912 O O . LEU A 1 114 ? -8.844 -5.008 13.555 1 91.88 114 LEU A O 1
ATOM 916 N N . LEU A 1 115 ? -9.203 -3.746 11.656 1 90.88 115 LEU A N 1
ATOM 917 C CA . LEU A 1 115 ? -7.867 -3.207 11.445 1 90.88 115 LEU A CA 1
ATOM 918 C C . LEU A 1 115 ? -6.902 -4.305 11.008 1 90.88 115 LEU A C 1
ATOM 920 O O . LEU A 1 115 ? -5.699 -4.062 10.883 1 90.88 115 LEU A O 1
ATOM 924 N N . GLN A 1 116 ? -7.387 -5.496 10.797 1 91.62 116 GLN A N 1
ATOM 925 C CA . GLN A 1 116 ? -6.57 -6.559 10.227 1 91.62 116 GLN A CA 1
ATOM 926 C C . GLN A 1 116 ? -6.293 -6.312 8.742 1 91.62 116 GLN A C 1
ATOM 928 O O . GLN A 1 116 ? -7.195 -5.918 8 1 91.62 116 GLN A O 1
ATOM 933 N N . GLU A 1 117 ? -5.066 -6.531 8.336 1 93.06 117 GLU A N 1
ATOM 934 C CA . GLU A 1 117 ? -4.738 -6.422 6.922 1 93.06 117 GLU A CA 1
ATOM 935 C C . GLU A 1 117 ? -5.238 -7.633 6.141 1 93.06 117 GLU A C 1
ATOM 937 O O . GLU A 1 117 ? -5.008 -8.773 6.543 1 93.06 117 GLU A O 1
ATOM 942 N N . VAL A 1 118 ? -5.832 -7.355 5.02 1 95.19 118 VAL A N 1
ATOM 943 C CA . VAL A 1 118 ? -6.418 -8.398 4.184 1 95.19 118 VAL A CA 1
ATOM 944 C C . VAL A 1 118 ? -6.148 -8.094 2.713 1 95.19 118 VAL A C 1
ATOM 946 O O . VAL A 1 118 ? -5.738 -6.98 2.367 1 95.19 118 VAL A O 1
ATOM 949 N N . ASP A 1 119 ? -6.27 -9.125 1.889 1 96.38 119 ASP A N 1
ATOM 950 C CA . ASP A 1 119 ? -6.422 -8.945 0.449 1 96.38 119 ASP A CA 1
ATOM 951 C C . ASP A 1 119 ? -7.887 -9.047 0.033 1 96.38 119 ASP A C 1
ATOM 953 O O . ASP A 1 119 ? -8.562 -10.023 0.357 1 96.38 119 ASP A O 1
ATOM 957 N N . GLY A 1 120 ? -8.391 -8.039 -0.582 1 97.44 120 GLY A N 1
ATOM 958 C CA . GLY A 1 120 ? -9.727 -8.086 -1.146 1 97.44 120 GLY A CA 1
ATOM 959 C C . GLY A 1 120 ? -9.742 -8.328 -2.643 1 97.44 120 GLY A C 1
ATOM 960 O O . GLY A 1 120 ? -9 -7.68 -3.387 1 97.44 120 GLY A O 1
ATOM 961 N N . TYR A 1 121 ? -10.586 -9.32 -3.018 1 97.44 121 TYR A N 1
ATOM 962 C CA . TYR A 1 121 ? -10.688 -9.633 -4.438 1 97.44 121 TYR A CA 1
ATOM 963 C C . TYR A 1 121 ? -11.609 -8.648 -5.148 1 97.44 121 TYR A C 1
ATOM 965 O O . TYR A 1 121 ? -12.812 -8.602 -4.867 1 97.44 121 TYR A O 1
ATOM 973 N N . TYR A 1 122 ? -11.031 -7.867 -5.988 1 95.69 122 TYR A N 1
ATOM 974 C CA . TYR A 1 122 ? -11.742 -6.832 -6.727 1 95.69 122 TYR A CA 1
ATOM 975 C C . TYR A 1 122 ? -11.156 -6.652 -8.117 1 95.69 122 TYR A C 1
ATOM 977 O O . TYR A 1 122 ? -9.938 -6.543 -8.281 1 95.69 122 TYR A O 1
ATOM 985 N N . ASN A 1 123 ? -12 -6.664 -9.172 1 93.81 123 ASN A N 1
ATOM 986 C CA . ASN A 1 123 ? -11.602 -6.492 -10.562 1 93.81 123 ASN A CA 1
ATOM 987 C C . ASN A 1 123 ? -10.508 -7.48 -10.961 1 93.81 123 ASN A C 1
ATOM 989 O O . ASN A 1 123 ? -9.484 -7.094 -11.531 1 93.81 123 ASN A O 1
ATOM 993 N N . ASP A 1 124 ? -10.656 -8.672 -10.594 1 95.38 124 ASP A N 1
ATOM 994 C CA . ASP A 1 124 ? -9.875 -9.836 -11.023 1 95.38 124 ASP A CA 1
ATOM 995 C C . ASP A 1 124 ? -8.492 -9.836 -10.391 1 95.38 124 ASP A C 1
ATOM 997 O O . ASP A 1 124 ? -7.598 -10.562 -10.836 1 95.38 124 ASP A O 1
ATOM 1001 N N . GLY A 1 125 ? -8.312 -8.961 -9.414 1 97 125 GLY A N 1
ATOM 1002 C CA . GLY A 1 125 ? -7.051 -8.914 -8.695 1 97 125 GLY A CA 1
ATOM 1003 C C . GLY A 1 125 ? -7.227 -8.836 -7.191 1 97 125 GLY A C 1
ATOM 1004 O O . GLY A 1 125 ? -8.328 -8.57 -6.699 1 97 125 GLY A O 1
ATOM 1005 N N . TRP A 1 126 ? -6.191 -9.156 -6.484 1 97.25 126 TRP A N 1
ATOM 1006 C CA . TRP A 1 126 ? -6.145 -9.055 -5.031 1 97.25 126 TRP A CA 1
ATOM 1007 C C . TRP A 1 126 ? -5.461 -7.762 -4.598 1 97.25 126 TRP A C 1
ATOM 1009 O O . TRP A 1 126 ? -4.336 -7.477 -5.016 1 97.25 126 TRP A O 1
ATOM 1019 N N . TRP A 1 127 ? -6.148 -6.977 -3.74 1 96.38 127 TRP A N 1
ATOM 1020 C CA . TRP A 1 127 ? -5.652 -5.684 -3.275 1 96.38 127 TRP A CA 1
ATOM 1021 C C . TRP A 1 127 ? -5.477 -5.68 -1.761 1 96.38 127 TRP A C 1
ATOM 1023 O O . TRP A 1 127 ? -6.352 -6.148 -1.028 1 96.38 127 TRP A O 1
ATOM 1033 N N . VAL A 1 128 ? -4.355 -5.105 -1.391 1 94.81 128 VAL A N 1
ATOM 1034 C CA . VAL A 1 128 ? -4.094 -5.043 0.044 1 94.81 128 VAL A CA 1
ATOM 1035 C C . VAL A 1 128 ? -4.902 -3.904 0.666 1 94.81 128 VAL A C 1
ATOM 1037 O O . VAL A 1 128 ? -4.887 -2.777 0.165 1 94.81 128 VAL A O 1
ATOM 1040 N N . GLY A 1 129 ? -5.641 -4.223 1.713 1 95 129 GLY A N 1
ATOM 1041 C CA . GLY A 1 129 ? -6.387 -3.236 2.479 1 95 129 GLY A CA 1
ATOM 1042 C C . GLY A 1 129 ? -6.477 -3.572 3.955 1 95 129 GLY A C 1
ATOM 1043 O O . GLY A 1 129 ? -5.789 -4.477 4.434 1 95 129 GLY A O 1
ATOM 1044 N N . VAL A 1 130 ? -7.215 -2.766 4.648 1 94.75 130 VAL A N 1
ATOM 1045 C CA . VAL A 1 130 ? -7.414 -2.928 6.086 1 94.75 130 VAL A CA 1
ATOM 1046 C C . VAL A 1 130 ? -8.914 -2.959 6.398 1 94.75 130 VAL A C 1
ATOM 1048 O O . VAL A 1 130 ? -9.68 -2.148 5.871 1 94.75 130 VAL A O 1
ATOM 1051 N N . ILE A 1 131 ? -9.281 -3.916 7.316 1 95.69 131 ILE A N 1
ATOM 1052 C CA . ILE A 1 131 ? -10.68 -3.963 7.734 1 95.69 131 ILE A CA 1
ATOM 1053 C C . ILE A 1 131 ? -11.023 -2.709 8.539 1 95.69 131 ILE A C 1
ATOM 1055 O O . ILE A 1 131 ? -10.492 -2.502 9.633 1 95.69 131 ILE A O 1
ATOM 1059 N N . SER A 1 132 ? -11.914 -1.944 7.984 1 94.81 132 SER A N 1
ATOM 1060 C CA . SER A 1 132 ? -12.281 -0.718 8.68 1 94.81 132 SER A CA 1
ATOM 1061 C C . SER A 1 132 ? -13.602 -0.882 9.43 1 94.81 132 SER A C 1
ATOM 1063 O O . SER A 1 132 ? -13.898 -0.12 10.352 1 94.81 132 SER A O 1
ATOM 1065 N N . LYS A 1 133 ? -14.469 -1.845 8.961 1 95.88 133 LYS A N 1
ATOM 1066 C CA . LYS A 1 133 ? -15.727 -2.16 9.641 1 95.88 133 LYS A CA 1
ATOM 1067 C C . LYS A 1 133 ? -16.062 -3.641 9.508 1 95.88 133 LYS A C 1
ATOM 1069 O O . LYS A 1 133 ? -15.844 -4.242 8.453 1 95.88 133 LYS A O 1
ATOM 1074 N N . VAL A 1 134 ? -16.562 -4.176 10.547 1 95.81 134 VAL A N 1
ATOM 1075 C CA . VAL A 1 134 ? -17.156 -5.512 10.531 1 95.81 134 VAL A CA 1
ATOM 1076 C C . VAL A 1 134 ? -18.672 -5.41 10.578 1 95.81 134 VAL A C 1
ATOM 1078 O O . VAL A 1 134 ? -19.234 -4.879 11.539 1 95.81 134 VAL A O 1
ATOM 1081 N N . LEU A 1 135 ? -19.297 -5.91 9.578 1 96.25 135 LEU A N 1
ATOM 1082 C CA . LEU A 1 135 ? -20.75 -5.805 9.469 1 96.25 135 LEU A CA 1
ATOM 1083 C C . LEU A 1 135 ? -21.422 -7.141 9.766 1 96.25 135 LEU A C 1
ATOM 1085 O O . LEU A 1 135 ? -20.75 -8.172 9.82 1 96.25 135 LEU A O 1
ATOM 1089 N N . ARG A 1 136 ? -22.641 -7.059 9.906 1 92.69 136 ARG A N 1
ATOM 1090 C CA . ARG A 1 136 ? -23.391 -8.289 10.086 1 92.69 136 ARG A CA 1
ATOM 1091 C C . ARG A 1 136 ? -23.391 -9.125 8.812 1 92.69 136 ARG A C 1
ATOM 1093 O O . ARG A 1 136 ? -23.281 -8.586 7.711 1 92.69 136 ARG A O 1
ATOM 1100 N N . GLY A 1 137 ? -23.516 -10.461 8.961 1 92.56 137 GLY A N 1
ATOM 1101 C CA . GLY A 1 137 ? -23.641 -11.344 7.816 1 92.56 137 GLY A CA 1
ATOM 1102 C C . GLY A 1 137 ? -22.328 -11.633 7.125 1 92.56 137 GLY A C 1
ATOM 1103 O O . GLY A 1 137 ? -22.266 -11.75 5.898 1 92.56 137 GLY A O 1
ATOM 1104 N N . SER A 1 138 ? -21.312 -11.594 7.797 1 91.75 138 SER A N 1
ATOM 1105 C CA . SER A 1 138 ? -19.984 -11.914 7.281 1 91.75 138 SER A CA 1
ATOM 1106 C C . SER A 1 138 ? -19.562 -10.938 6.188 1 91.75 138 SER A C 1
ATOM 1108 O O . SER A 1 138 ? -19.016 -11.336 5.16 1 91.75 138 SER A O 1
ATOM 1110 N N . ARG A 1 139 ? -19.906 -9.727 6.441 1 97.25 139 ARG A N 1
ATOM 1111 C CA . ARG A 1 139 ? -19.531 -8.648 5.539 1 97.25 139 ARG A CA 1
ATOM 1112 C C . ARG A 1 139 ? -18.531 -7.703 6.199 1 97.25 139 ARG A C 1
ATOM 1114 O O . ARG A 1 139 ? -18.531 -7.543 7.422 1 97.25 139 ARG A O 1
ATOM 1121 N N . TYR A 1 140 ? -17.781 -7.164 5.387 1 98.19 140 TYR A N 1
ATOM 1122 C CA . TYR A 1 140 ? -16.719 -6.305 5.883 1 98.19 140 TYR A CA 1
ATOM 1123 C C . TYR A 1 140 ? -16.547 -5.082 4.992 1 98.19 140 TYR A C 1
ATOM 1125 O O . TYR A 1 140 ? -16.703 -5.168 3.771 1 98.19 140 TYR A O 1
ATOM 1133 N N . ILE A 1 141 ? -16.203 -3.932 5.547 1 98.12 141 ILE A N 1
ATOM 1134 C CA . ILE A 1 141 ? -15.695 -2.791 4.793 1 98.12 141 ILE A CA 1
ATOM 1135 C C . ILE A 1 141 ? -14.172 -2.762 4.875 1 98.12 141 ILE A C 1
ATOM 1137 O O . ILE A 1 141 ? -13.602 -2.854 5.965 1 98.12 141 ILE A O 1
ATOM 1141 N N . VAL A 1 142 ? -13.57 -2.674 3.697 1 97.44 142 VAL A N 1
ATOM 1142 C CA . VAL A 1 142 ? -12.117 -2.65 3.617 1 97.44 142 VAL A CA 1
ATOM 1143 C C . VAL A 1 142 ? -11.648 -1.289 3.109 1 97.44 142 VAL A C 1
ATOM 1145 O O . VAL A 1 142 ? -12.172 -0.775 2.117 1 97.44 142 VAL A O 1
ATOM 1148 N N . TYR A 1 143 ? -10.695 -0.689 3.834 1 96.31 143 TYR A N 1
ATOM 1149 C CA . TYR A 1 143 ? -10.039 0.548 3.428 1 96.31 143 TYR A CA 1
ATOM 1150 C C . TYR A 1 143 ? -8.773 0.256 2.629 1 96.31 143 TYR A C 1
ATOM 1152 O O . TYR A 1 143 ? -7.91 -0.496 3.082 1 96.31 143 TYR A O 1
ATOM 1160 N N . PHE A 1 144 ? -8.625 0.885 1.43 1 94.06 144 PHE A N 1
ATOM 1161 C CA . PHE A 1 144 ? -7.461 0.682 0.568 1 94.06 144 PHE A CA 1
ATOM 1162 C C . PHE A 1 144 ? -6.566 1.914 0.565 1 94.06 144 PHE A C 1
ATOM 1164 O O . PHE A 1 144 ? -6.969 2.979 0.09 1 94.06 144 PHE A O 1
ATOM 1171 N N . ARG A 1 145 ? -5.371 1.688 0.927 1 90.19 145 ARG A N 1
ATOM 1172 C CA . ARG A 1 145 ? -4.422 2.779 1.117 1 90.19 145 ARG A CA 1
ATOM 1173 C C . ARG A 1 145 ? -4.039 3.412 -0.216 1 90.19 145 ARG A C 1
ATOM 1175 O O . ARG A 1 145 ? -3.738 4.605 -0.278 1 90.19 145 ARG A O 1
ATOM 1182 N N . GLY A 1 146 ? -4.027 2.598 -1.215 1 86.69 146 GLY A N 1
ATOM 1183 C CA . GLY A 1 146 ? -3.586 3.1 -2.506 1 86.69 146 GLY A CA 1
ATOM 1184 C C . GLY A 1 146 ? -4.57 4.062 -3.141 1 86.69 146 GLY A C 1
ATOM 1185 O O . GLY A 1 146 ? -4.18 4.938 -3.918 1 86.69 146 GLY A O 1
ATOM 1186 N N . THR A 1 147 ? -5.809 3.928 -2.83 1 86.06 147 THR A N 1
ATOM 1187 C CA . THR A 1 147 ? -6.828 4.738 -3.484 1 86.06 147 THR A CA 1
ATOM 1188 C C . THR A 1 147 ? -7.633 5.527 -2.457 1 86.06 147 THR A C 1
ATOM 1190 O O . THR A 1 147 ? -8.469 6.359 -2.82 1 86.06 147 THR A O 1
ATOM 1193 N N . TYR A 1 148 ? -7.469 5.273 -1.25 1 88 148 TYR A N 1
ATOM 1194 C CA . TYR A 1 148 ? -8.172 5.922 -0.151 1 88 148 TYR A CA 1
ATOM 1195 C C . TYR A 1 148 ? -9.672 5.641 -0.227 1 88 148 TYR A C 1
ATOM 1197 O O . TYR A 1 148 ? -10.492 6.523 0.056 1 88 148 TYR A O 1
ATOM 1205 N N . GLU A 1 149 ? -10.016 4.453 -0.638 1 89.69 149 GLU A N 1
ATOM 1206 C CA . GLU A 1 149 ? -11.414 4.055 -0.798 1 89.69 149 GLU A CA 1
ATOM 1207 C C . GLU A 1 149 ? -11.781 2.938 0.172 1 89.69 149 GLU A C 1
ATOM 1209 O O . GLU A 1 149 ? -10.914 2.207 0.647 1 89.69 149 GLU A O 1
ATOM 1214 N N . GLU A 1 150 ? -13.016 2.951 0.449 1 95.19 150 GLU A N 1
ATOM 1215 C CA . GLU A 1 150 ? -13.609 1.852 1.203 1 95.19 150 GLU A CA 1
ATOM 1216 C C . GLU A 1 150 ? -14.586 1.053 0.34 1 95.19 150 GLU A C 1
ATOM 1218 O O . GLU A 1 150 ? -15.406 1.63 -0.373 1 95.19 150 GLU A O 1
ATOM 1223 N N . ILE A 1 151 ? -14.469 -0.252 0.395 1 97.31 151 ILE A N 1
ATOM 1224 C CA . ILE A 1 151 ? -15.32 -1.146 -0.387 1 97.31 151 ILE A CA 1
ATOM 1225 C C . ILE A 1 151 ? -15.852 -2.266 0.505 1 97.31 151 ILE A C 1
ATOM 1227 O O . ILE A 1 151 ? -15.125 -2.779 1.361 1 97.31 151 ILE A O 1
ATOM 1231 N N . GLU A 1 152 ? -17.078 -2.613 0.304 1 98.06 152 GLU A N 1
ATOM 1232 C CA . GLU A 1 152 ? -17.672 -3.713 1.056 1 98.06 152 GLU A CA 1
ATOM 1233 C C . GLU A 1 152 ? -17.359 -5.059 0.404 1 98.06 152 GLU A C 1
ATOM 1235 O O . GLU A 1 152 ? -17.422 -5.188 -0.821 1 98.06 152 GLU A O 1
ATOM 1240 N N . PHE A 1 153 ? -17.078 -6.105 1.242 1 98.44 153 PHE A N 1
ATOM 1241 C CA . PHE A 1 153 ? -16.766 -7.453 0.78 1 98.44 153 PHE A CA 1
ATOM 1242 C C . PHE A 1 153 ? -17.516 -8.5 1.599 1 98.44 153 PHE A C 1
ATOM 1244 O O . PHE A 1 153 ? -17.75 -8.305 2.791 1 98.44 153 PHE A O 1
ATOM 1251 N N . GLN A 1 154 ? -17.766 -9.547 0.875 1 97.69 154 GLN A N 1
ATOM 1252 C CA . GLN A 1 154 ? -18.141 -10.766 1.584 1 97.69 154 GLN A CA 1
ATOM 1253 C C . GLN A 1 154 ? -16.906 -11.5 2.111 1 97.69 154 GLN A C 1
ATOM 1255 O O . GLN A 1 154 ? -15.812 -11.328 1.587 1 97.69 154 GLN A O 1
ATOM 1260 N N . HIS A 1 155 ? -17.141 -12.32 3.078 1 97.25 155 HIS A N 1
ATOM 1261 C CA . HIS A 1 155 ? -16.078 -13.102 3.699 1 97.25 155 HIS A CA 1
ATOM 1262 C C . HIS A 1 155 ? -15.281 -13.875 2.656 1 97.25 155 HIS A C 1
ATOM 1264 O O . HIS A 1 155 ? -14.047 -13.906 2.707 1 97.25 155 HIS A O 1
ATOM 1270 N N . SER A 1 156 ? -15.953 -14.406 1.7 1 95.38 156 SER A N 1
ATOM 1271 C CA . SER A 1 156 ? -15.336 -15.289 0.712 1 95.38 156 SER A CA 1
ATOM 1272 C C . SER A 1 156 ? -14.477 -14.5 -0.271 1 95.38 156 SER A C 1
ATOM 1274 O O . SER A 1 156 ? -13.688 -15.078 -1.022 1 95.38 156 SER A O 1
ATOM 1276 N N . GLU A 1 157 ? -14.562 -13.156 -0.236 1 97.12 157 GLU A N 1
ATOM 1277 C CA . GLU A 1 157 ? -13.836 -12.297 -1.162 1 97.12 157 GLU A CA 1
ATOM 1278 C C . GLU A 1 157 ? -12.57 -11.742 -0.517 1 97.12 157 GLU A C 1
ATOM 1280 O O . GLU A 1 157 ? -11.875 -10.906 -1.106 1 97.12 157 GLU A O 1
ATOM 1285 N N . LEU A 1 158 ? -12.336 -12.25 0.715 1 97.38 158 LEU A N 1
ATOM 1286 C CA . LEU A 1 158 ? -11.18 -11.766 1.469 1 97.38 158 LEU A CA 1
ATOM 1287 C C . LEU A 1 158 ? -10.25 -12.914 1.833 1 97.38 158 LEU A C 1
ATOM 1289 O O . LEU A 1 158 ? -10.688 -14.055 1.974 1 97.38 158 LEU A O 1
ATOM 1293 N N . ARG A 1 159 ? -9 -12.625 1.957 1 96.56 159 ARG A N 1
ATOM 1294 C CA . ARG A 1 159 ? -8 -13.508 2.559 1 96.56 159 ARG A CA 1
ATOM 1295 C C . ARG A 1 159 ? -7.012 -12.711 3.406 1 96.56 159 ARG A C 1
ATOM 1297 O O . ARG A 1 159 ? -6.859 -11.5 3.227 1 96.56 159 ARG A O 1
ATOM 1304 N N . LEU A 1 160 ? -6.395 -13.359 4.363 1 93.75 160 LEU A N 1
ATOM 1305 C CA . LEU A 1 160 ? -5.363 -12.688 5.141 1 93.75 160 LEU A CA 1
ATOM 1306 C C . LEU A 1 160 ? -4.207 -12.25 4.242 1 93.75 160 LEU A C 1
ATOM 1308 O O . LEU A 1 160 ? -3.766 -13.008 3.379 1 93.75 160 LEU A O 1
ATOM 1312 N N . HIS A 1 161 ? -3.768 -11.062 4.465 1 94.19 161 HIS A N 1
ATOM 1313 C CA . HIS A 1 161 ? -2.65 -10.586 3.658 1 94.19 161 HIS A CA 1
ATOM 1314 C C . HIS A 1 161 ? -1.324 -11.141 4.168 1 94.19 161 HIS A C 1
ATOM 1316 O O . HIS A 1 161 ? -1.095 -11.195 5.379 1 94.19 161 HIS A O 1
ATOM 1322 N N . GLN A 1 162 ? -0.468 -11.531 3.236 1 92.94 162 GLN A N 1
ATOM 1323 C CA . GLN A 1 162 ? 0.912 -11.938 3.484 1 92.94 162 GLN A CA 1
ATOM 1324 C C . GLN A 1 162 ? 1.859 -11.32 2.461 1 92.94 162 GLN A C 1
ATOM 1326 O O . GLN A 1 162 ? 1.496 -11.148 1.294 1 92.94 162 GLN A O 1
ATOM 1331 N N . ASP A 1 163 ? 2.984 -10.977 2.965 1 92.31 163 ASP A N 1
ATOM 1332 C CA . ASP A 1 163 ? 4.035 -10.492 2.08 1 92.31 163 ASP A CA 1
ATOM 1333 C C . ASP A 1 163 ? 5 -11.609 1.696 1 92.31 163 ASP A C 1
ATOM 1335 O O . ASP A 1 163 ? 5.246 -12.523 2.488 1 92.31 163 ASP A O 1
ATOM 1339 N N . TRP A 1 164 ? 5.457 -11.508 0.471 1 92.75 164 TRP A N 1
ATOM 1340 C CA . TRP A 1 164 ? 6.512 -12.406 0.014 1 92.75 164 TRP A CA 1
ATOM 1341 C C . TRP A 1 164 ? 7.867 -11.711 0.035 1 92.75 164 TRP A C 1
ATOM 1343 O O . TRP A 1 164 ? 8.203 -10.969 -0.892 1 92.75 164 TRP A O 1
ATOM 1353 N N . ILE A 1 165 ? 8.602 -11.953 1.105 1 89.38 165 ILE A N 1
ATOM 1354 C CA . ILE A 1 165 ? 9.867 -11.266 1.328 1 89.38 165 ILE A CA 1
ATOM 1355 C C . ILE A 1 165 ? 10.984 -12.281 1.539 1 89.38 165 ILE A C 1
ATOM 1357 O O . ILE A 1 165 ? 10.875 -13.164 2.395 1 89.38 165 ILE A O 1
ATOM 1361 N N . GLY A 1 166 ? 12.039 -12.141 0.726 1 84.56 166 GLY A N 1
ATOM 1362 C CA . GLY A 1 166 ? 13.18 -13.031 0.88 1 84.56 166 GLY A CA 1
ATOM 1363 C C . GLY A 1 166 ? 12.844 -14.492 0.613 1 84.56 166 GLY A C 1
ATOM 1364 O O . GLY A 1 166 ? 13.352 -15.383 1.287 1 84.56 166 GLY A O 1
ATOM 1365 N N . GLY A 1 167 ? 11.883 -14.781 -0.152 1 89.12 167 GLY A N 1
ATOM 1366 C CA . GLY A 1 167 ? 11.523 -16.141 -0.529 1 89.12 167 GLY A CA 1
ATOM 1367 C C . GLY A 1 167 ? 10.602 -16.812 0.469 1 89.12 167 GLY A C 1
ATOM 1368 O O . GLY A 1 167 ? 10.469 -18.031 0.471 1 89.12 167 GLY A O 1
ATOM 1369 N N . LYS A 1 168 ? 10.086 -15.977 1.336 1 91.31 168 LYS A N 1
ATOM 1370 C CA . LYS A 1 168 ? 9.18 -16.531 2.34 1 91.31 168 LYS A CA 1
ATOM 1371 C C . LYS A 1 168 ? 7.926 -15.672 2.479 1 91.31 168 LYS A C 1
ATOM 1373 O O . LYS A 1 168 ? 7.973 -14.461 2.289 1 91.31 168 LYS A O 1
ATOM 1378 N N . TRP A 1 169 ? 6.855 -16.359 2.854 1 93 169 TRP A N 1
ATOM 1379 C CA . TRP A 1 169 ? 5.625 -15.648 3.188 1 93 169 TRP A CA 1
ATOM 1380 C C . TRP A 1 169 ? 5.656 -15.164 4.633 1 93 169 TRP A C 1
ATOM 1382 O O . TRP A 1 169 ? 5.949 -15.93 5.551 1 93 169 TRP A O 1
ATOM 1392 N N . VAL A 1 170 ? 5.34 -13.891 4.781 1 90 170 VAL A N 1
ATOM 1393 C CA . VAL A 1 170 ? 5.34 -13.32 6.125 1 90 170 VAL A CA 1
ATOM 1394 C C . VAL A 1 170 ? 4.09 -12.461 6.32 1 90 170 VAL A C 1
ATOM 1396 O O . VAL A 1 170 ? 3.553 -11.914 5.355 1 90 170 VAL A O 1
ATOM 1399 N N . MET A 1 171 ? 3.627 -12.383 7.559 1 88.12 171 MET A N 1
ATOM 1400 C CA . MET A 1 171 ? 2.518 -11.5 7.918 1 88.12 171 MET A CA 1
ATOM 1401 C C . MET A 1 171 ? 2.994 -10.359 8.805 1 88.12 171 MET A C 1
ATOM 1403 O O . MET A 1 171 ? 3.812 -10.562 9.703 1 88.12 171 MET A O 1
ATOM 1407 N N . ALA A 1 172 ? 2.539 -9.203 8.438 1 80.81 172 ALA A N 1
ATOM 1408 C CA . ALA A 1 172 ? 2.895 -8.055 9.273 1 80.81 172 ALA A CA 1
ATOM 1409 C C . ALA A 1 172 ? 2.381 -8.234 10.703 1 80.81 172 ALA A C 1
ATOM 1411 O O . ALA A 1 172 ? 1.283 -8.758 10.914 1 80.81 172 ALA A O 1
ATOM 1412 N N . SER A 1 173 ? 3.355 -8.117 11.719 1 65.38 173 SER A N 1
ATOM 1413 C CA . SER A 1 173 ? 3.037 -8.367 13.117 1 65.38 173 SER A CA 1
ATOM 1414 C C . SER A 1 173 ? 2.445 -7.125 13.781 1 65.38 173 SER A C 1
ATOM 1416 O O . SER A 1 173 ? 2.711 -6 13.352 1 65.38 173 SER A O 1
ATOM 1418 N N . GLN A 1 174 ? 1.317 -7.234 14.617 1 54.66 174 GLN A N 1
ATOM 1419 C CA . GLN A 1 174 ? 0.746 -6.172 15.43 1 54.66 174 GLN A CA 1
ATOM 1420 C C . GLN A 1 174 ? 1.656 -5.836 16.609 1 54.66 174 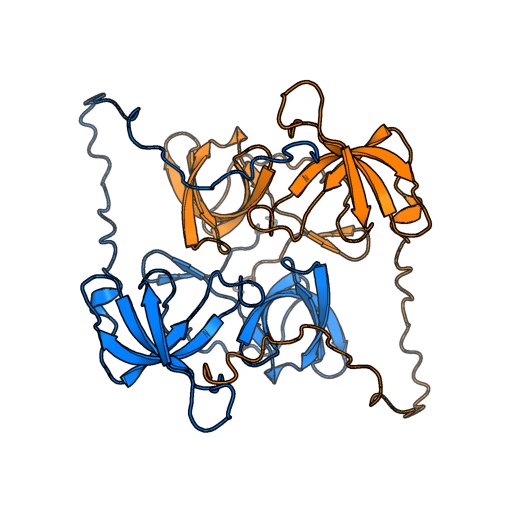GLN A C 1
ATOM 1422 O O . GLN A 1 174 ? 2.387 -6.695 17.109 1 54.66 174 GLN A O 1
ATOM 1427 N N . ALA A 1 175 ? 1.886 -4.602 16.812 1 45.25 175 ALA A N 1
ATOM 1428 C CA . ALA A 1 175 ? 2.402 -4.191 18.109 1 45.25 175 ALA A CA 1
ATOM 1429 C C . ALA A 1 175 ? 1.639 -4.879 19.234 1 45.25 175 ALA A C 1
ATOM 1431 O O . ALA A 1 175 ? 0.406 -4.871 19.266 1 45.25 175 ALA A O 1
ATOM 1432 N N . LEU A 1 176 ? 2.008 -6.043 19.734 1 35.44 176 LEU A N 1
ATOM 1433 C CA . LEU A 1 176 ? 1.421 -6.535 20.969 1 35.44 176 LEU A CA 1
ATOM 1434 C C . LEU A 1 176 ? 1.34 -5.426 22.016 1 35.44 176 LEU A C 1
ATOM 1436 O O . LEU A 1 176 ? 2.32 -4.715 22.25 1 35.44 176 LEU A O 1
ATOM 1440 N N . HIS A 1 177 ? 0.262 -4.602 22.047 1 35.91 177 HIS A N 1
ATOM 1441 C CA . HIS A 1 177 ? 0.161 -3.969 23.359 1 35.91 177 HIS A CA 1
ATOM 1442 C C . HIS A 1 177 ? 0.533 -4.941 24.469 1 35.91 177 HIS A C 1
ATOM 1444 O O . HIS A 1 177 ? -0.057 -6.02 24.578 1 35.91 177 HIS A O 1
ATOM 1450 N N . LEU A 1 178 ? 1.771 -5.125 24.75 1 29.02 178 LEU A N 1
ATOM 1451 C CA . LEU A 1 178 ? 1.925 -5.547 26.141 1 29.02 178 LEU A CA 1
ATOM 1452 C C . LEU A 1 178 ? 1.195 -4.598 27.078 1 29.02 178 LEU A C 1
ATOM 1454 O O . LEU A 1 178 ? 1.175 -3.385 26.859 1 29.02 178 LEU A O 1
ATOM 1458 N N . MET B 1 1 ? -3.32 -1.794 -37.875 1 18.28 1 MET B N 1
ATOM 1459 C CA . MET B 1 1 ? -4.387 -1.244 -37.031 1 18.28 1 MET B CA 1
ATOM 1460 C C . MET B 1 1 ? -4.336 -1.827 -35.625 1 18.28 1 MET B C 1
ATOM 1462 O O . MET B 1 1 ? -4.438 -3.043 -35.469 1 18.28 1 MET B O 1
ATOM 1466 N N . PRO B 1 2 ? -3.596 -1.406 -34.562 1 23.88 2 PRO B N 1
ATOM 1467 C CA . PRO B 1 2 ? -2.938 -2.205 -33.531 1 23.88 2 PRO B CA 1
ATOM 1468 C C . PRO B 1 2 ? -3.92 -2.758 -32.5 1 23.88 2 PRO B C 1
ATOM 1470 O O . PRO B 1 2 ? -5 -2.197 -32.312 1 23.88 2 PRO B O 1
ATOM 1473 N N . PRO B 1 3 ? -4.094 -4.105 -32.219 1 26.89 3 PRO B N 1
ATOM 1474 C CA . PRO B 1 3 ? -5.164 -4.859 -31.562 1 26.89 3 PRO B CA 1
ATOM 1475 C C . PRO B 1 3 ? -5.641 -4.207 -30.266 1 26.89 3 PRO B C 1
ATOM 1477 O O . PRO B 1 3 ? -4.871 -3.506 -29.609 1 26.89 3 PRO B O 1
ATOM 1480 N N . ARG B 1 4 ? -6.945 -3.922 -29.953 1 26.77 4 ARG B N 1
ATOM 1481 C CA . ARG B 1 4 ? -7.785 -3.229 -28.984 1 26.77 4 ARG B CA 1
ATOM 1482 C C . ARG B 1 4 ? -7.605 -3.812 -27.594 1 26.77 4 ARG B C 1
ATOM 1484 O O . ARG B 1 4 ? -7.926 -4.98 -27.359 1 26.77 4 ARG B O 1
ATOM 1491 N N . ARG B 1 5 ? -6.582 -3.49 -26.734 1 30.2 5 ARG B N 1
ATOM 1492 C CA . ARG B 1 5 ? -5.668 -3.787 -25.641 1 30.2 5 ARG B CA 1
ATOM 1493 C C . ARG B 1 5 ? -6.438 -4.074 -24.359 1 30.2 5 ARG B C 1
ATOM 1495 O O . ARG B 1 5 ? -7.637 -3.809 -24.266 1 30.2 5 ARG B O 1
ATOM 1502 N N . ARG B 1 6 ? -5.598 -4.242 -23.062 1 34.22 6 ARG B N 1
ATOM 1503 C CA . ARG B 1 6 ? -5.879 -4.441 -21.641 1 34.22 6 ARG B CA 1
ATOM 1504 C C . ARG B 1 6 ? -7.012 -3.535 -21.172 1 34.22 6 ARG B C 1
ATOM 1506 O O . ARG B 1 6 ? -6.883 -2.309 -21.188 1 34.22 6 ARG B O 1
ATOM 1513 N N . ASN B 1 7 ? -8.133 -3.869 -21.422 1 32.25 7 ASN B N 1
ATOM 1514 C CA . ASN B 1 7 ? -9.188 -2.99 -20.938 1 32.25 7 ASN B CA 1
ATOM 1515 C C . ASN B 1 7 ? -8.977 -2.633 -19.469 1 32.25 7 ASN B C 1
ATOM 1517 O O . ASN B 1 7 ? -8.758 -3.514 -18.641 1 32.25 7 ASN B O 1
ATOM 1521 N N . LYS B 1 8 ? -8.406 -1.562 -19.234 1 34.31 8 LYS B N 1
ATOM 1522 C CA . LYS B 1 8 ? -8 -0.905 -18 1 34.31 8 LYS B CA 1
ATOM 1523 C C . LYS B 1 8 ? -9.086 -1.032 -16.938 1 34.31 8 LYS B C 1
ATOM 1525 O O . LYS B 1 8 ? -10.258 -0.785 -17.203 1 34.31 8 LYS B O 1
ATOM 1530 N N . PRO B 1 9 ? -8.938 -1.882 -16.016 1 33.53 9 PRO B N 1
ATOM 1531 C CA . PRO B 1 9 ? -9.977 -1.87 -14.984 1 33.53 9 PRO B CA 1
ATOM 1532 C C . PRO B 1 9 ? -10.422 -0.458 -14.609 1 33.53 9 PRO B C 1
ATOM 1534 O O . PRO B 1 9 ? -9.586 0.433 -14.438 1 33.53 9 PRO B O 1
ATOM 1537 N N . ASN B 1 10 ? -11.492 0.001 -15.375 1 31.11 10 ASN B N 1
ATOM 1538 C CA . ASN B 1 10 ? -12.062 1.275 -14.953 1 31.11 10 ASN B CA 1
ATOM 1539 C C . ASN B 1 10 ? -12.359 1.289 -13.461 1 31.11 10 ASN B C 1
ATOM 1541 O O . ASN B 1 10 ? -13.172 0.502 -12.977 1 31.11 10 ASN B O 1
ATOM 1545 N N . PRO B 1 11 ? -11.477 1.691 -12.75 1 29.78 11 PRO B N 1
ATOM 1546 C CA . PRO B 1 11 ? -11.844 1.768 -11.336 1 29.78 11 PRO B CA 1
ATOM 1547 C C . PRO B 1 11 ? -13.195 2.439 -11.109 1 29.78 11 PRO B C 1
ATOM 1549 O O . PRO B 1 11 ? -13.531 2.801 -9.977 1 29.78 11 PRO B O 1
ATOM 1552 N N . ASN B 1 12 ? -13.945 2.809 -12.289 1 30.36 12 ASN B N 1
ATOM 1553 C CA . ASN B 1 12 ? -15.164 3.498 -11.867 1 30.36 12 ASN B CA 1
ATOM 1554 C C . ASN B 1 12 ? -16.172 2.533 -11.242 1 30.36 12 ASN B C 1
ATOM 1556 O O . ASN B 1 12 ? -16.812 1.754 -11.945 1 30.36 12 ASN B O 1
ATOM 1560 N N . ILE B 1 13 ? -15.875 1.946 -10.25 1 29.31 13 ILE B N 1
ATOM 1561 C CA . ILE B 1 13 ? -16.844 1.136 -9.531 1 29.31 13 ILE B CA 1
ATOM 1562 C C . ILE B 1 13 ? -18.156 1.901 -9.406 1 29.31 13 ILE B C 1
ATOM 1564 O O . ILE B 1 13 ? -18.234 2.906 -8.695 1 29.31 13 ILE B O 1
ATOM 1568 N N . ASN B 1 14 ? -18.875 2.066 -10.578 1 24.19 14 ASN B N 1
ATOM 1569 C CA . ASN B 1 14 ? -20.281 2.434 -10.414 1 24.19 14 ASN B CA 1
ATOM 1570 C C . ASN B 1 14 ? -21.062 1.338 -9.695 1 24.19 14 ASN B C 1
ATOM 1572 O O . ASN B 1 14 ? -21.562 0.406 -10.328 1 24.19 14 ASN B O 1
ATOM 1576 N N . ARG B 1 15 ? -20.656 0.854 -8.656 1 24.25 15 ARG B N 1
ATOM 1577 C CA . ARG B 1 15 ? -21.562 -0.018 -7.93 1 24.25 15 ARG B CA 1
ATOM 1578 C C . ARG B 1 15 ? -22.859 0.708 -7.59 1 24.25 15 ARG B C 1
ATOM 1580 O O . ARG B 1 15 ? -23.016 1.232 -6.484 1 24.25 15 ARG B O 1
ATOM 1587 N N . ARG B 1 16 ? -23.438 1.682 -8.367 1 23.83 16 ARG B N 1
ATOM 1588 C CA . ARG B 1 16 ? -24.656 2.297 -7.844 1 23.83 16 ARG B CA 1
ATOM 1589 C C . ARG B 1 16 ? -25.719 1.245 -7.551 1 23.83 16 ARG B C 1
ATOM 1591 O O . ARG B 1 16 ? -26.312 1.239 -6.473 1 23.83 16 ARG B O 1
ATOM 1598 N N . SER B 1 17 ? -26.469 0.526 -8.477 1 21.38 17 SER B N 1
ATOM 1599 C CA . SER B 1 17 ? -27.922 0.535 -8.328 1 21.38 17 SER B CA 1
ATOM 1600 C C . SER B 1 17 ? -28.406 -0.677 -7.535 1 21.38 17 SER B C 1
ATOM 1602 O O . SER B 1 17 ? -29.609 -0.855 -7.332 1 21.38 17 SER B O 1
ATOM 1604 N N . ALA B 1 18 ? -27.688 -1.86 -7.434 1 23.5 18 ALA B N 1
ATOM 1605 C CA . ALA B 1 18 ? -28.625 -2.949 -7.164 1 23.5 18 ALA B CA 1
ATOM 1606 C C . ALA B 1 18 ? -29.172 -2.857 -5.742 1 23.5 18 ALA B C 1
ATOM 1608 O O . ALA B 1 18 ? -29.828 -3.785 -5.266 1 23.5 18 ALA B O 1
ATOM 1609 N N . VAL B 1 19 ? -28.562 -2.17 -4.801 1 21.45 19 VAL B N 1
ATOM 1610 C CA . VAL B 1 19 ? -29.109 -2.398 -3.463 1 21.45 19 VAL B CA 1
ATOM 1611 C C . VAL B 1 19 ? -30.547 -1.918 -3.396 1 21.45 19 VAL B C 1
ATOM 1613 O O . VAL B 1 19 ? -30.812 -0.713 -3.381 1 21.45 19 VAL B O 1
ATOM 1616 N N . LYS B 1 20 ? -31.453 -2.527 -4.184 1 20.7 20 LYS B N 1
ATOM 1617 C CA . LYS B 1 20 ? -32.875 -2.27 -3.898 1 20.7 20 LYS B CA 1
ATOM 1618 C C . LYS B 1 20 ? -33.156 -2.334 -2.4 1 20.7 20 LYS B C 1
ATOM 1620 O O . LYS B 1 20 ? -32.406 -2.961 -1.65 1 20.7 20 LYS B O 1
ATOM 1625 N N . ASN B 1 21 ? -34.531 -2.088 -1.952 1 21.38 21 ASN B N 1
ATOM 1626 C CA . ASN B 1 21 ? -35.375 -1.602 -0.871 1 21.38 21 ASN B CA 1
ATOM 1627 C C . ASN B 1 21 ? -35.562 -2.658 0.215 1 21.38 21 ASN B C 1
ATOM 1629 O O . ASN B 1 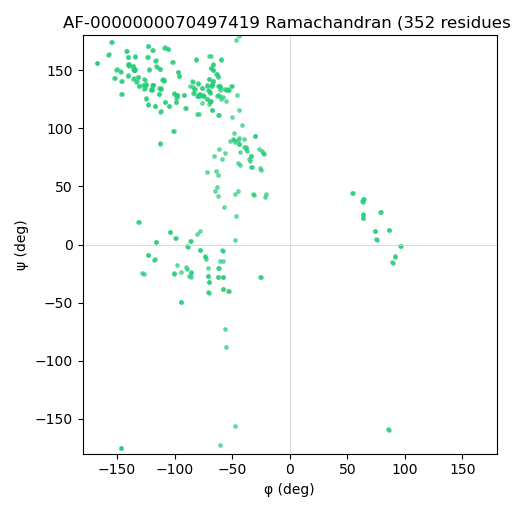21 ? -36.688 -3.062 0.507 1 21.38 21 ASN B O 1
ATOM 1633 N N . LEU B 1 22 ? -34.906 -3.824 0.311 1 24.59 22 LEU B N 1
ATOM 1634 C CA . LEU B 1 22 ? -35.656 -4.59 1.309 1 24.59 22 LEU B CA 1
ATOM 1635 C C . LEU B 1 22 ? -35.656 -3.869 2.652 1 24.59 22 LEU B C 1
ATOM 1637 O O . LEU B 1 22 ? -34.625 -3.475 3.154 1 24.59 22 LEU B O 1
ATOM 1641 N N . GLU B 1 23 ? -36.812 -3.314 3.172 1 25.06 23 GLU B N 1
ATOM 1642 C CA . GLU B 1 23 ? -37.25 -2.498 4.293 1 25.06 23 GLU B CA 1
ATOM 1643 C C . GLU B 1 23 ? -36.906 -3.156 5.629 1 25.06 23 GLU B C 1
ATOM 1645 O O . GLU B 1 23 ? -37.25 -2.631 6.688 1 25.06 23 GLU B O 1
ATOM 1650 N N . PRO B 1 24 ? -36.344 -4.414 5.84 1 28.66 24 PRO B N 1
ATOM 1651 C CA . PRO B 1 24 ? -36.688 -4.719 7.227 1 28.66 24 PRO B CA 1
ATOM 1652 C C . PRO B 1 24 ? -36.188 -3.666 8.211 1 28.66 24 PRO B C 1
ATOM 1654 O O . PRO B 1 24 ? -35.188 -3 7.945 1 28.66 24 PRO B O 1
ATOM 1657 N N . SER B 1 25 ? -36.969 -3.131 9.227 1 26.94 25 SER B N 1
ATOM 1658 C CA . SER B 1 25 ? -36.906 -2.115 10.273 1 26.94 25 SER B CA 1
ATOM 1659 C C . SER B 1 25 ? -35.75 -2.371 11.227 1 26.94 25 SER B C 1
ATOM 1661 O O . SER B 1 25 ? -35.688 -1.771 12.297 1 26.94 25 SER B O 1
ATOM 1663 N N . LEU B 1 26 ? -35.094 -3.486 11.289 1 29.56 26 LEU B N 1
ATOM 1664 C CA . LEU B 1 26 ? -34.281 -3.496 12.5 1 29.56 26 LEU B CA 1
ATOM 1665 C C . LEU B 1 26 ? -33.375 -2.275 12.555 1 29.56 26 LEU B C 1
ATOM 1667 O O . LEU B 1 26 ? -32.844 -1.851 11.523 1 29.56 26 LEU B O 1
ATOM 1671 N N . LYS B 1 27 ? -33.438 -1.437 13.641 1 27.72 27 LYS B N 1
ATOM 1672 C CA . LYS B 1 27 ? -32.688 -0.248 14.039 1 27.72 27 LYS B CA 1
ATOM 1673 C C . LYS B 1 27 ? -31.203 -0.444 13.836 1 27.72 27 LYS B C 1
ATOM 1675 O O . LYS B 1 27 ? -30.547 -1.136 14.617 1 27.72 27 LYS B O 1
ATOM 1680 N N . GLU B 1 28 ? -30.719 -0.946 12.758 1 29.83 28 GLU B N 1
ATOM 1681 C CA . GLU B 1 28 ? -29.297 -0.819 12.484 1 29.83 28 GLU B CA 1
ATOM 1682 C C . GLU B 1 28 ? -28.766 0.532 12.953 1 29.83 28 GLU B C 1
ATOM 1684 O O . GLU B 1 28 ? -29.25 1.58 12.531 1 29.83 28 GLU B O 1
ATOM 1689 N N . GLU B 1 29 ? -28.5 0.626 14.266 1 29.5 29 GLU B N 1
ATOM 1690 C CA . GLU B 1 29 ? -27.812 1.843 14.688 1 29.5 29 GLU B CA 1
ATOM 1691 C C . GLU B 1 29 ? -26.859 2.348 13.602 1 29.5 29 GLU B C 1
ATOM 1693 O O . GLU B 1 29 ? -25.875 1.677 13.266 1 29.5 29 GLU B O 1
ATOM 1698 N N . GLU B 1 30 ? -27.328 2.775 12.5 1 32.69 30 GLU B N 1
ATOM 1699 C CA . GLU B 1 30 ? -26.625 3.613 11.531 1 32.69 30 GLU B CA 1
ATOM 1700 C C . GLU B 1 30 ? -25.641 4.562 12.227 1 32.69 30 GLU B C 1
ATOM 1702 O O . GLU B 1 30 ? -26.062 5.586 12.773 1 32.69 30 GLU B O 1
ATOM 1707 N N . GLU B 1 31 ? -24.891 4.043 13.219 1 32.59 31 GLU B N 1
ATOM 1708 C CA . GLU B 1 31 ? -23.953 5.094 13.594 1 32.59 31 GLU B CA 1
ATOM 1709 C C . GLU B 1 31 ? -23.531 5.922 12.391 1 32.59 31 GLU B C 1
ATOM 1711 O O . GLU B 1 31 ? -23.016 5.383 11.406 1 32.59 31 GLU B O 1
ATOM 1716 N N . GLU B 1 32 ? -24.422 6.734 11.883 1 33.94 32 GLU B N 1
ATOM 1717 C CA . GLU B 1 32 ? -24.031 7.875 11.047 1 33.94 32 GLU B CA 1
ATOM 1718 C C . GLU B 1 32 ? -22.578 8.258 11.281 1 33.94 32 GLU B C 1
ATOM 1720 O O . GLU B 1 32 ? -22.234 8.875 12.297 1 33.94 32 GLU B O 1
ATOM 1725 N N . GLY B 1 33 ? -21.734 7.32 11.359 1 34.69 33 GLY B N 1
ATOM 1726 C CA . GLY B 1 33 ? -20.406 7.887 11.461 1 34.69 33 GLY B CA 1
ATOM 1727 C C . GLY B 1 33 ? -20.25 9.18 10.68 1 34.69 33 GLY B C 1
ATOM 1728 O O . GLY B 1 33 ? -20.453 9.203 9.461 1 34.69 33 GLY B O 1
ATOM 1729 N N . GLU B 1 34 ? -20.766 10.258 11.188 1 36.12 34 GLU B N 1
ATOM 1730 C CA . GLU B 1 34 ? -20.5 11.602 10.672 1 36.12 34 GLU B CA 1
ATOM 1731 C C . GLU B 1 34 ? -19.203 11.641 9.891 1 36.12 34 GLU B C 1
ATOM 1733 O O . GLU B 1 34 ? -18.125 11.352 10.445 1 36.12 34 GLU B O 1
ATOM 1738 N N . LYS B 1 35 ? -19.203 11.156 8.633 1 41.91 35 LYS B N 1
ATOM 1739 C CA . LYS B 1 35 ? -18.031 11.625 7.879 1 41.91 35 LYS B CA 1
ATOM 1740 C C . LYS B 1 35 ? -17.516 12.945 8.43 1 41.91 35 LYS B C 1
ATOM 1742 O O . LYS B 1 35 ? -18.234 13.953 8.406 1 41.91 35 LYS B O 1
ATOM 1747 N N . VAL B 1 36 ? -17.031 12.992 9.594 1 39.69 36 VAL B N 1
ATOM 1748 C CA . VAL B 1 36 ? -16.375 14.25 9.93 1 39.69 36 VAL B CA 1
ATOM 1749 C C . VAL B 1 36 ? -15.867 14.922 8.656 1 39.69 36 VAL B C 1
ATOM 1751 O O . VAL B 1 36 ? -15.07 14.352 7.914 1 39.69 36 VAL B O 1
ATOM 1754 N N . SER B 1 37 ? -16.672 15.594 7.961 1 44 37 SER B N 1
ATOM 1755 C CA . SER B 1 37 ? -16.219 16.438 6.863 1 44 37 SER B CA 1
ATOM 1756 C C . SER B 1 37 ? -14.82 16.984 7.125 1 44 37 SER B C 1
ATOM 1758 O O . SER B 1 37 ? -14.547 17.516 8.203 1 44 37 SER B O 1
ATOM 1760 N N . THR B 1 38 ? -13.781 16.297 6.633 1 49.78 38 THR B N 1
ATOM 1761 C CA . THR B 1 38 ? -12.422 16.812 6.641 1 49.78 38 THR B CA 1
ATOM 1762 C C . THR B 1 38 ? -12.414 18.328 6.656 1 49.78 38 THR B C 1
ATOM 1764 O O . THR B 1 38 ? -11.461 18.953 7.145 1 49.78 38 THR B O 1
ATOM 1767 N N . HIS B 1 39 ? -13.484 18.875 6.098 1 54.56 39 HIS B N 1
ATOM 1768 C CA . HIS B 1 39 ? -13.453 20.328 5.996 1 54.56 39 HIS B CA 1
ATOM 1769 C C . HIS B 1 39 ? -13.383 20.969 7.375 1 54.56 39 HIS B C 1
ATOM 1771 O O . HIS B 1 39 ? -12.805 22.047 7.531 1 54.56 39 HIS B O 1
ATOM 1777 N N . GLU B 1 40 ? -13.938 20.219 8.281 1 61.62 40 GLU B N 1
ATOM 1778 C CA . GLU B 1 40 ? -14.062 20.969 9.523 1 61.62 40 GLU B CA 1
ATOM 1779 C C . GLU B 1 40 ? -12.734 21.047 10.266 1 61.62 40 GLU B C 1
ATOM 1781 O O . GLU B 1 40 ? -12.508 21.953 11.062 1 61.62 40 GLU B O 1
ATOM 1786 N N . ILE B 1 41 ? -11.734 20.359 9.734 1 77.12 41 ILE B N 1
ATOM 1787 C CA . ILE B 1 41 ? -10.602 20.344 10.648 1 77.12 41 ILE B CA 1
ATOM 1788 C C . ILE B 1 41 ? -9.406 21.062 10.016 1 77.12 41 ILE B C 1
ATOM 1790 O O . ILE B 1 41 ? -8.414 21.344 10.68 1 77.12 41 ILE B O 1
ATOM 1794 N N . PHE B 1 42 ? -9.625 21.609 8.758 1 89.75 42 PHE B N 1
ATOM 1795 C CA . PHE B 1 42 ? -8.453 22.219 8.156 1 89.75 42 PHE B CA 1
ATOM 1796 C C . PHE B 1 42 ? -8.68 23.719 7.938 1 89.75 42 PHE B C 1
ATOM 1798 O O . PHE B 1 42 ? -9.641 24.109 7.266 1 89.75 42 PHE B O 1
ATOM 1805 N N . THR B 1 43 ? -7.867 24.5 8.562 1 91.94 43 THR B N 1
ATOM 1806 C CA . THR B 1 43 ? -7.863 25.938 8.367 1 91.94 43 THR B CA 1
ATOM 1807 C C . THR B 1 43 ? -6.484 26.422 7.922 1 91.94 43 THR B C 1
ATOM 1809 O O . THR B 1 43 ? -5.512 25.672 7.973 1 91.94 43 THR B O 1
ATOM 1812 N N . LYS B 1 44 ? -6.445 27.672 7.539 1 95 44 LYS B N 1
ATOM 1813 C CA . LYS B 1 44 ? -5.184 28.234 7.078 1 95 44 LYS B CA 1
ATOM 1814 C C . LYS B 1 44 ? -4.082 28.047 8.117 1 95 44 LYS B C 1
ATOM 1816 O O . LYS B 1 44 ? -4.289 28.297 9.305 1 95 44 LYS B O 1
ATOM 1821 N N . GLY B 1 45 ? -2.9 27.594 7.68 1 97.19 45 GLY B N 1
ATOM 1822 C CA . GLY B 1 45 ? -1.744 27.438 8.547 1 97.19 45 GLY B CA 1
ATOM 1823 C C . GLY B 1 45 ? -1.646 26.062 9.164 1 97.19 45 GLY B C 1
ATOM 1824 O O . GLY B 1 45 ? -0.612 25.703 9.734 1 97.19 45 GLY B O 1
ATOM 1825 N N . THR B 1 46 ? -2.719 25.266 9.016 1 97 46 THR B N 1
ATOM 1826 C CA . THR B 1 46 ? -2.742 23.938 9.617 1 97 46 THR B CA 1
ATOM 1827 C C . THR B 1 46 ? -1.738 23.016 8.922 1 97 46 THR B C 1
ATOM 1829 O O . THR B 1 46 ? -1.735 22.891 7.699 1 97 46 THR B O 1
ATOM 1832 N N . PRO B 1 47 ? -0.794 22.422 9.703 1 97.94 47 PRO B N 1
ATOM 1833 C CA . PRO B 1 47 ? 0.07 21.406 9.109 1 97.94 47 PRO B CA 1
ATOM 1834 C C . PRO B 1 47 ? -0.69 20.125 8.742 1 97.94 47 PRO B C 1
ATOM 1836 O O . PRO B 1 47 ? -1.575 19.688 9.484 1 97.94 47 PRO B O 1
ATOM 1839 N N . VAL B 1 48 ? -0.392 19.609 7.555 1 98.12 48 VAL B N 1
ATOM 1840 C CA . VAL B 1 48 ? -1.061 18.406 7.074 1 98.12 48 VAL B CA 1
ATOM 1841 C C . VAL B 1 48 ? -0.062 17.516 6.332 1 98.12 48 VAL B C 1
ATOM 1843 O O . VAL B 1 48 ? 1.092 17.906 6.133 1 98.12 48 VAL B O 1
ATOM 1846 N N . GLU B 1 49 ? -0.445 16.297 6.082 1 97.81 49 GLU B N 1
ATOM 1847 C CA . GLU B 1 49 ? 0.229 15.445 5.102 1 97.81 49 GLU B CA 1
ATOM 1848 C C . GLU B 1 49 ? -0.643 15.227 3.869 1 97.81 49 GLU B C 1
ATOM 1850 O O . GLU B 1 49 ? -1.86 15.078 3.982 1 97.81 49 GLU B O 1
ATOM 1855 N N . VAL B 1 50 ? 0.02 15.227 2.719 1 97.38 50 VAL B N 1
ATOM 1856 C CA . VAL B 1 50 ? -0.694 15.195 1.448 1 97.38 50 VAL B CA 1
ATOM 1857 C C . VAL B 1 50 ? -0.187 14.031 0.597 1 97.38 50 VAL B C 1
ATOM 1859 O O . VAL B 1 50 ? 1.02 13.789 0.524 1 97.38 50 VAL B O 1
ATOM 1862 N N . SER B 1 51 ? -1.14 13.305 0.026 1 95.69 51 SER B N 1
ATOM 1863 C CA . SER B 1 51 ? -0.801 12.258 -0.936 1 95.69 51 SER B CA 1
ATOM 1864 C C . SER B 1 51 ? -1.198 12.656 -2.352 1 95.69 51 SER B C 1
ATOM 1866 O O . SER B 1 51 ? -1.765 13.734 -2.562 1 95.69 51 SER B O 1
ATOM 1868 N N . SER B 1 52 ? -0.749 11.906 -3.311 1 89.81 52 SER B N 1
ATOM 1869 C CA . SER B 1 52 ? -1.028 12.18 -4.715 1 89.81 52 SER B CA 1
ATOM 1870 C C . SER B 1 52 ? -1.159 10.891 -5.516 1 89.81 52 SER B C 1
ATOM 1872 O O . SER B 1 52 ? -0.502 9.891 -5.207 1 89.81 52 SER B O 1
ATOM 1874 N N . ASP B 1 53 ? -1.975 10.953 -6.516 1 85.56 53 ASP B N 1
ATOM 1875 C CA . ASP B 1 53 ? -2.1 9.797 -7.402 1 85.56 53 ASP B CA 1
ATOM 1876 C C . ASP B 1 53 ? -1.081 9.867 -8.539 1 85.56 53 ASP B C 1
ATOM 1878 O O . ASP B 1 53 ? -0.987 8.945 -9.352 1 85.56 53 ASP B O 1
ATOM 1882 N N . GLU B 1 54 ? -0.395 10.859 -8.508 1 82.69 54 GLU B N 1
ATOM 1883 C CA . GLU B 1 54 ? 0.585 11.023 -9.578 1 82.69 54 GLU B CA 1
ATOM 1884 C C . GLU B 1 54 ? 1.681 9.961 -9.492 1 82.69 54 GLU B C 1
ATOM 1886 O O . GLU B 1 54 ? 2.121 9.609 -8.391 1 82.69 54 GLU B O 1
ATOM 1891 N N . GLU B 1 55 ? 2.061 9.492 -10.688 1 80.06 55 GLU B N 1
ATOM 1892 C CA . GLU B 1 55 ? 3.129 8.5 -10.75 1 80.06 55 GLU B CA 1
ATOM 1893 C C . GLU B 1 55 ? 4.348 8.953 -9.953 1 80.06 55 GLU B C 1
ATOM 1895 O O . GLU B 1 55 ? 4.77 10.109 -10.047 1 80.06 55 GLU B O 1
ATOM 1900 N N . GLY B 1 56 ? 4.953 8.055 -9.172 1 81.56 56 GLY B N 1
ATOM 1901 C CA . GLY B 1 56 ? 6.117 8.367 -8.359 1 81.56 56 GLY B CA 1
ATOM 1902 C C . GLY B 1 56 ? 5.766 8.883 -6.98 1 81.56 56 GLY B C 1
ATOM 1903 O O . GLY B 1 56 ? 6.621 8.93 -6.094 1 81.56 56 GLY B O 1
ATOM 1904 N N . PHE B 1 57 ? 4.539 9.25 -6.82 1 86.75 57 PHE B N 1
ATOM 1905 C CA . PHE B 1 57 ? 4.121 9.836 -5.551 1 86.75 57 PHE B CA 1
ATOM 1906 C C . PHE B 1 57 ? 3.064 8.961 -4.879 1 86.75 57 PHE B C 1
ATOM 1908 O O . PHE B 1 57 ? 2.779 9.133 -3.691 1 86.75 57 PHE B O 1
ATOM 1915 N N . ASN B 1 58 ? 2.607 8.094 -5.715 1 87 58 ASN B N 1
ATOM 1916 C CA . ASN B 1 58 ? 1.538 7.25 -5.203 1 87 58 ASN B CA 1
ATOM 1917 C C . ASN B 1 58 ? 2.012 6.395 -4.027 1 87 58 ASN B C 1
ATOM 1919 O O . ASN B 1 58 ? 3.066 5.766 -4.098 1 87 58 ASN B O 1
ATOM 1923 N N . GLY B 1 59 ? 1.198 6.508 -2.955 1 87.38 59 GLY B N 1
ATOM 1924 C CA . GLY B 1 59 ? 1.5 5.684 -1.793 1 87.38 59 GLY B CA 1
ATOM 1925 C C . GLY B 1 59 ? 2.32 6.414 -0.745 1 87.38 59 GLY B C 1
ATOM 1926 O O . GLY B 1 59 ? 2.617 5.855 0.314 1 87.38 59 GLY B O 1
ATOM 1927 N N . ALA B 1 60 ? 2.646 7.605 -1.024 1 94.19 60 ALA B N 1
ATOM 1928 C CA . ALA B 1 60 ? 3.459 8.375 -0.085 1 94.19 60 ALA B CA 1
ATOM 1929 C C . ALA B 1 60 ? 2.693 9.586 0.441 1 94.19 60 ALA B C 1
ATOM 1931 O O . ALA B 1 60 ? 1.721 10.031 -0.176 1 94.19 60 ALA B O 1
ATOM 1932 N N . TRP B 1 61 ? 3.172 10.078 1.625 1 97.06 61 TRP B N 1
ATOM 1933 C CA . TRP B 1 61 ? 2.615 11.273 2.244 1 97.06 61 TRP B CA 1
ATOM 1934 C C . TRP B 1 61 ? 3.688 12.344 2.412 1 97.06 61 TRP B C 1
ATOM 1936 O O . TRP B 1 61 ? 4.781 12.07 2.91 1 97.06 61 TRP B O 1
ATOM 1946 N N . PHE B 1 62 ? 3.338 13.602 2.029 1 98.06 62 PHE B N 1
ATOM 1947 C CA . PHE B 1 62 ? 4.273 14.719 2.078 1 98.06 62 PHE B CA 1
ATOM 1948 C C . PHE B 1 62 ? 3.762 15.812 3.01 1 98.06 62 PHE B C 1
ATOM 1950 O O . PHE B 1 62 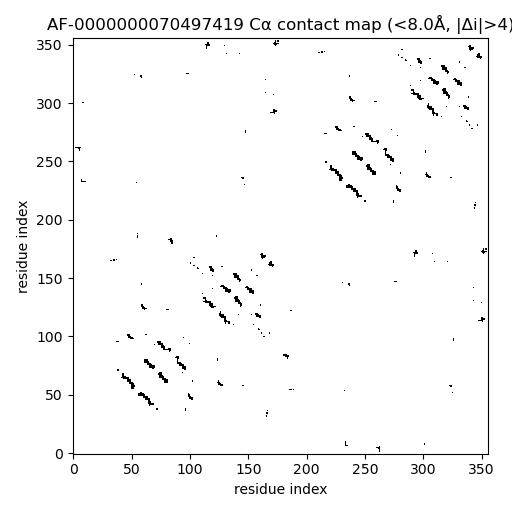? 2.578 16.156 2.984 1 98.06 62 PHE B O 1
ATOM 1957 N N . ALA B 1 63 ? 4.672 16.312 3.773 1 98.25 63 ALA B N 1
ATOM 1958 C CA . ALA B 1 63 ? 4.312 17.406 4.68 1 98.25 63 ALA B CA 1
ATOM 1959 C C . ALA B 1 63 ? 3.971 18.672 3.908 1 98.25 63 ALA B C 1
ATOM 1961 O O . ALA B 1 63 ? 4.645 19.016 2.934 1 98.25 63 ALA B O 1
ATOM 1962 N N . ALA B 1 64 ? 2.932 19.312 4.383 1 98.44 64 ALA B N 1
ATOM 1963 C CA . ALA B 1 64 ? 2.471 20.547 3.768 1 98.44 64 ALA B CA 1
ATOM 1964 C C . ALA B 1 64 ? 1.714 21.422 4.773 1 98.44 64 ALA B C 1
ATOM 1966 O O . ALA B 1 64 ? 1.532 21.016 5.926 1 98.44 64 ALA B O 1
ATOM 1967 N N . THR B 1 65 ? 1.385 22.562 4.348 1 98.38 65 THR B N 1
ATOM 1968 C CA . THR B 1 65 ? 0.565 23.484 5.121 1 98.38 65 THR B CA 1
ATOM 1969 C C . THR B 1 65 ? -0.645 23.938 4.312 1 98.38 65 THR B C 1
ATOM 1971 O O . THR B 1 65 ? -0.53 24.219 3.115 1 98.38 65 THR B O 1
ATOM 1974 N N . ILE B 1 66 ? -1.794 24.078 4.977 1 98 66 ILE B N 1
ATOM 1975 C CA . ILE B 1 66 ? -2.988 24.609 4.328 1 98 66 ILE B CA 1
ATOM 1976 C C . ILE B 1 66 ? -2.816 26.109 4.07 1 98 66 ILE B C 1
ATOM 1978 O O . ILE B 1 66 ? -2.494 26.859 4.984 1 98 66 ILE B O 1
ATOM 1982 N N . VAL B 1 67 ? -2.977 26.484 2.867 1 98.06 67 VAL B N 1
ATOM 1983 C CA . VAL B 1 67 ? -2.902 27.906 2.516 1 98.06 67 VAL B CA 1
ATOM 1984 C C . VAL B 1 67 ? -4.305 28.516 2.512 1 98.06 67 VAL B C 1
ATOM 1986 O O . VAL B 1 67 ? -4.523 29.578 3.08 1 98.06 67 VAL B O 1
ATOM 1989 N N . GLU B 1 68 ? -5.238 27.859 1.831 1 96.44 68 GLU B N 1
ATOM 1990 C CA . GLU B 1 68 ? -6.621 28.328 1.818 1 96.44 68 GLU B CA 1
ATOM 1991 C C . GLU B 1 68 ? -7.559 27.266 1.251 1 96.44 68 GLU B C 1
ATOM 1993 O O . GLU B 1 68 ? -7.121 26.359 0.523 1 96.44 68 GLU B O 1
ATOM 1998 N N . ALA B 1 69 ? -8.766 27.328 1.584 1 93.69 69 ALA B N 1
ATOM 1999 C CA . ALA B 1 69 ? -9.797 26.484 0.979 1 93.69 69 ALA B CA 1
ATOM 2000 C C . ALA B 1 69 ? -10.148 26.969 -0.425 1 93.69 69 ALA B C 1
ATOM 2002 O O . ALA B 1 69 ? -10.242 28.172 -0.667 1 93.69 69 ALA B O 1
ATOM 2003 N N . VAL B 1 70 ? -10.086 25.969 -1.347 1 92.56 70 VAL B N 1
ATOM 2004 C CA . VAL B 1 70 ? -10.5 26.266 -2.715 1 92.56 70 VAL B CA 1
ATOM 2005 C C . VAL B 1 70 ? -11.773 25.5 -3.051 1 92.56 70 VAL B C 1
ATOM 2007 O O . VAL B 1 70 ? -11.727 24.312 -3.387 1 92.56 70 VAL B O 1
ATOM 2010 N N . GLY B 1 71 ? -12.93 26.016 -2.775 1 86.69 71 GLY B N 1
ATOM 2011 C CA . GLY B 1 71 ? -14.18 25.312 -3.006 1 86.69 71 GLY B CA 1
ATOM 2012 C C . GLY B 1 71 ? -14.57 24.391 -1.861 1 86.69 71 GLY B C 1
ATOM 2013 O O . GLY B 1 71 ? -14.109 24.562 -0.732 1 86.69 71 GLY B O 1
ATOM 2014 N N . GLU B 1 72 ? -15.406 23.422 -2.146 1 86.56 72 GLU B N 1
ATOM 2015 C CA . GLU B 1 72 ? -15.977 22.578 -1.104 1 86.56 72 GLU B CA 1
ATOM 2016 C C . GLU B 1 72 ? -15.062 21.391 -0.804 1 86.56 72 GLU B C 1
ATOM 2018 O O . GLU B 1 72 ? -14.969 20.938 0.342 1 86.56 72 GLU B O 1
ATOM 2023 N N . ASP B 1 73 ? -14.273 20.953 -1.77 1 90.12 73 ASP B N 1
ATOM 2024 C CA . ASP B 1 73 ? -13.594 19.672 -1.556 1 90.12 73 ASP B CA 1
ATOM 2025 C C . ASP B 1 73 ? -12.109 19.781 -1.892 1 90.12 73 ASP B C 1
ATOM 2027 O O . ASP B 1 73 ? -11.453 18.766 -2.154 1 90.12 73 ASP B O 1
ATOM 2031 N N . LYS B 1 74 ? -11.641 21.031 -1.913 1 94.62 74 LYS B N 1
ATOM 2032 C CA . LYS B 1 74 ? -10.234 21.188 -2.266 1 94.62 74 LYS B CA 1
ATOM 2033 C C . LYS B 1 74 ? -9.57 22.266 -1.403 1 94.62 74 LYS B C 1
ATOM 2035 O O . LYS B 1 74 ? -10.242 23.188 -0.921 1 94.62 74 LYS B O 1
ATOM 2040 N N . PHE B 1 75 ? -8.344 22.141 -1.253 1 96.69 75 PHE B N 1
ATOM 2041 C CA . PHE B 1 75 ? -7.516 23.141 -0.591 1 96.69 75 PHE B CA 1
ATOM 2042 C C . PHE B 1 75 ? -6.277 23.453 -1.422 1 96.69 75 PHE B C 1
ATOM 2044 O O . PHE B 1 75 ? -5.727 22.562 -2.082 1 96.69 75 PHE B O 1
ATOM 2051 N N . LEU B 1 76 ? -5.926 24.672 -1.364 1 97.81 76 LEU B N 1
ATOM 2052 C CA . LEU B 1 76 ? -4.57 25.016 -1.769 1 97.81 76 LEU B CA 1
ATOM 2053 C C . LEU B 1 76 ? -3.576 24.734 -0.649 1 97.81 76 LEU B C 1
ATOM 2055 O O . LEU B 1 76 ? -3.777 25.156 0.491 1 97.81 76 LEU B O 1
ATOM 2059 N N . ILE B 1 77 ? -2.557 24 -0.989 1 98.19 77 ILE B N 1
ATOM 2060 C CA . ILE B 1 77 ? -1.546 23.672 0.011 1 98.19 77 ILE B CA 1
ATOM 2061 C C . ILE B 1 77 ? -0.173 24.141 -0.474 1 98.19 77 ILE B C 1
ATOM 2063 O O . ILE B 1 77 ? 0.003 24.453 -1.655 1 98.19 77 ILE B O 1
ATOM 2067 N N . GLU B 1 78 ? 0.73 24.25 0.509 1 98.5 78 GLU B N 1
ATOM 2068 C CA . GLU B 1 78 ? 2.148 24.453 0.236 1 98.5 78 GLU B CA 1
ATOM 2069 C C . GLU B 1 78 ? 3.004 23.359 0.865 1 98.5 78 GLU B C 1
ATOM 2071 O O . GLU B 1 78 ? 2.969 23.156 2.082 1 98.5 78 GLU B O 1
ATOM 2076 N N . TYR B 1 79 ? 3.738 22.672 -0.031 1 98.25 79 TYR B N 1
ATOM 2077 C CA . TYR B 1 79 ? 4.609 21.625 0.493 1 98.25 79 TYR B CA 1
ATOM 2078 C C . TYR B 1 79 ? 5.734 22.219 1.332 1 98.25 79 TYR B C 1
ATOM 2080 O O . TYR B 1 79 ? 6.188 23.328 1.071 1 98.25 79 TYR B O 1
ATOM 2088 N N . GLN B 1 80 ? 6.18 21.438 2.303 1 97.75 80 GLN B N 1
ATOM 2089 C CA . GLN B 1 80 ? 7.246 21.891 3.186 1 97.75 80 GLN B CA 1
ATOM 2090 C C . GLN B 1 80 ? 8.617 21.516 2.637 1 97.75 80 GLN B C 1
ATOM 2092 O O . GLN B 1 80 ? 9.633 22.078 3.059 1 97.75 80 GLN B O 1
ATOM 2097 N N . SER B 1 81 ? 8.648 20.516 1.714 1 95.81 81 SER B N 1
ATOM 2098 C CA . SER B 1 81 ? 9.953 20.062 1.246 1 95.81 81 SER B CA 1
ATOM 2099 C C . SER B 1 81 ? 10.023 20.062 -0.277 1 95.81 81 SER B C 1
ATOM 2101 O O . SER B 1 81 ? 11.117 20.078 -0.852 1 95.81 81 SER B O 1
ATOM 2103 N N . LEU B 1 82 ? 8.891 19.953 -0.944 1 94.81 82 LEU B N 1
ATOM 2104 C CA . LEU B 1 82 ? 8.898 19.938 -2.402 1 94.81 82 LEU B CA 1
ATOM 2105 C C . LEU B 1 82 ? 8.945 21.359 -2.959 1 94.81 82 LEU B C 1
ATOM 2107 O O . LEU B 1 82 ? 8.164 22.219 -2.539 1 94.81 82 LEU B O 1
ATOM 2111 N N . ARG B 1 83 ? 9.789 21.484 -3.885 1 95.31 83 ARG B N 1
ATOM 2112 C CA . ARG B 1 83 ? 10.008 22.828 -4.41 1 95.31 83 ARG B CA 1
ATOM 2113 C C . ARG B 1 83 ? 9.664 22.891 -5.895 1 95.31 83 ARG B C 1
ATOM 2115 O O . ARG B 1 83 ? 9.516 21.859 -6.555 1 95.31 83 ARG B O 1
ATOM 2122 N N . THR B 1 84 ? 9.586 24.109 -6.375 1 94.06 84 THR B N 1
ATOM 2123 C CA . THR B 1 84 ? 9.359 24.344 -7.797 1 94.06 84 THR B CA 1
ATOM 2124 C C . THR B 1 84 ? 10.586 23.953 -8.609 1 94.06 84 THR B C 1
ATOM 2126 O O . THR B 1 84 ? 11.68 23.797 -8.062 1 94.06 84 THR B O 1
ATOM 2129 N N . GLU B 1 85 ? 10.359 23.781 -9.844 1 90.25 85 GLU B N 1
ATOM 2130 C CA . GLU B 1 85 ? 11.43 23.312 -10.719 1 90.25 85 GLU B CA 1
ATOM 2131 C C . GLU B 1 85 ? 12.633 24.266 -10.664 1 90.25 85 GLU B C 1
ATOM 2133 O O . GLU B 1 85 ? 13.781 23.812 -10.719 1 90.25 85 GLU B O 1
ATOM 2138 N N . ASP B 1 86 ? 12.398 25.516 -10.586 1 92.06 86 ASP B N 1
ATOM 2139 C CA . ASP B 1 86 ? 13.469 26.5 -10.562 1 92.06 86 ASP B CA 1
ATOM 2140 C C . ASP B 1 86 ? 13.984 26.734 -9.148 1 92.06 86 ASP B C 1
ATOM 2142 O O . ASP B 1 86 ? 14.773 27.641 -8.906 1 92.06 86 ASP B O 1
ATOM 2146 N N . ASP B 1 87 ? 13.469 26 -8.156 1 91.19 87 ASP B N 1
ATOM 2147 C CA . ASP B 1 87 ? 13.883 26 -6.754 1 91.19 87 ASP B CA 1
ATOM 2148 C C . ASP B 1 87 ? 13.633 27.375 -6.109 1 91.19 87 ASP B C 1
ATOM 2150 O O . ASP B 1 87 ? 14.32 27.75 -5.164 1 91.19 87 ASP B O 1
ATOM 2154 N N . SER B 1 88 ? 12.758 28.109 -6.641 1 93.38 88 SER B N 1
ATOM 2155 C CA . SER B 1 88 ? 12.531 29.469 -6.16 1 93.38 88 SER B CA 1
ATOM 2156 C C . SER B 1 88 ? 11.555 29.484 -4.984 1 93.38 88 SER B C 1
ATOM 2158 O O . SER B 1 88 ? 11.531 30.438 -4.203 1 93.38 88 SER B O 1
ATOM 2160 N N . ALA B 1 89 ? 10.75 28.5 -4.898 1 96.06 89 ALA B N 1
ATOM 2161 C CA . ALA B 1 89 ? 9.734 28.469 -3.848 1 96.06 89 ALA B CA 1
ATOM 2162 C C . ALA B 1 89 ? 9.273 27.047 -3.57 1 96.06 89 ALA B C 1
ATOM 2164 O O . ALA B 1 89 ? 9.547 26.141 -4.359 1 96.06 89 ALA B O 1
ATOM 2165 N N . PHE B 1 90 ? 8.641 26.922 -2.432 1 97.25 90 PHE B N 1
ATOM 2166 C CA . PHE B 1 90 ? 7.984 25.641 -2.164 1 97.25 90 PHE B CA 1
ATOM 2167 C C . PHE B 1 90 ? 6.777 25.453 -3.074 1 97.25 90 PHE B C 1
ATOM 2169 O O . PHE B 1 90 ? 6.051 26.422 -3.354 1 97.25 90 PHE B O 1
ATOM 2176 N N . LEU B 1 91 ? 6.57 24.297 -3.506 1 97.12 91 LEU B N 1
ATOM 2177 C CA . LEU B 1 91 ? 5.52 23.969 -4.461 1 97.12 91 LEU B CA 1
ATOM 2178 C C . LEU B 1 91 ? 4.141 24.109 -3.826 1 97.12 91 LEU B C 1
ATOM 2180 O O . LEU B 1 91 ? 3.916 23.656 -2.705 1 97.12 91 LEU B O 1
ATOM 2184 N N . ARG B 1 92 ? 3.283 24.797 -4.5 1 97.38 92 ARG B N 1
ATOM 2185 C CA . ARG B 1 92 ? 1.878 24.906 -4.121 1 97.38 92 ARG B CA 1
ATOM 2186 C C . ARG B 1 92 ? 0.987 24.156 -5.113 1 97.38 92 ARG B C 1
ATOM 2188 O O . ARG B 1 92 ? 1.26 24.156 -6.312 1 97.38 92 ARG B O 1
ATOM 2195 N N . GLU B 1 93 ? -0.056 23.531 -4.551 1 96.94 93 GLU B N 1
ATOM 2196 C CA . GLU B 1 93 ? -0.974 22.781 -5.395 1 96.94 93 GLU B CA 1
ATOM 2197 C C . GLU B 1 93 ? -2.371 22.719 -4.781 1 96.94 93 GLU B C 1
ATOM 2199 O O . GLU B 1 93 ? -2.516 22.703 -3.557 1 96.94 93 GLU B O 1
ATOM 2204 N N . GLU B 1 94 ? -3.373 22.781 -5.688 1 96.38 94 GLU B N 1
ATOM 2205 C CA . GLU B 1 94 ? -4.727 22.469 -5.23 1 96.38 94 GLU B CA 1
ATOM 2206 C C . GLU B 1 94 ? -4.938 20.953 -5.117 1 96.38 94 GLU B C 1
ATOM 2208 O O . GLU B 1 94 ? -4.676 20.219 -6.066 1 96.38 94 GLU B O 1
ATOM 2213 N N . ILE B 1 95 ? -5.434 20.562 -3.959 1 95.62 95 ILE B N 1
ATOM 2214 C CA . ILE B 1 95 ? -5.531 19.141 -3.678 1 95.62 95 ILE B CA 1
ATOM 2215 C C . ILE B 1 95 ? -6.93 18.812 -3.162 1 95.62 95 ILE B C 1
ATOM 2217 O O . ILE B 1 95 ? -7.488 19.547 -2.352 1 95.62 95 ILE B O 1
ATOM 2221 N N . ASP B 1 96 ? -7.445 17.703 -3.693 1 93.56 96 ASP B N 1
ATOM 2222 C CA . ASP B 1 96 ? -8.695 17.188 -3.15 1 93.56 96 ASP B CA 1
ATOM 2223 C C . ASP B 1 96 ? -8.539 16.797 -1.684 1 93.56 96 ASP B C 1
ATOM 2225 O O . ASP B 1 96 ? -7.52 16.219 -1.294 1 93.56 96 ASP B O 1
ATOM 2229 N N . THR B 1 97 ? -9.602 17.016 -0.901 1 92.75 97 THR B N 1
ATOM 2230 C CA . THR B 1 97 ? -9.586 16.734 0.53 1 92.75 97 THR B CA 1
ATOM 2231 C C . THR B 1 97 ? -9.258 15.258 0.792 1 92.75 97 THR B C 1
ATOM 2233 O O . THR B 1 97 ? -8.648 14.93 1.809 1 92.75 97 THR B O 1
ATOM 2236 N N . LEU B 1 98 ? -9.609 14.391 -0.157 1 90.25 98 LEU B N 1
ATOM 2237 C CA . LEU B 1 98 ? -9.367 12.961 -0.02 1 90.25 98 LEU B CA 1
ATOM 2238 C C . LEU B 1 98 ? -7.871 12.672 0.092 1 90.25 98 LEU B C 1
ATOM 2240 O O . LEU B 1 98 ? -7.469 11.664 0.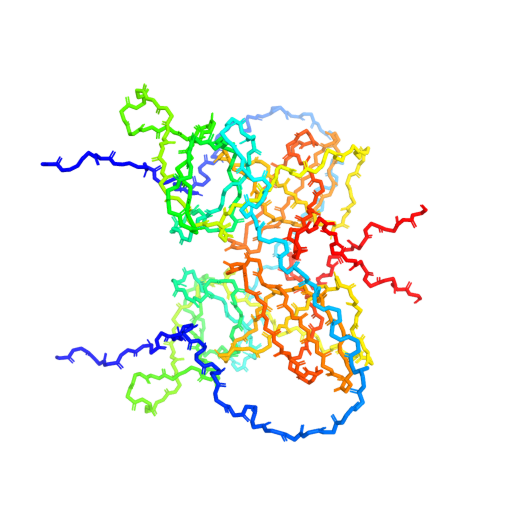679 1 90.25 98 LEU B O 1
ATOM 2244 N N . HIS B 1 99 ? -7.07 13.594 -0.341 1 95 99 HIS B N 1
ATOM 2245 C CA . HIS B 1 99 ? -5.625 13.406 -0.369 1 95 99 HIS B CA 1
ATOM 2246 C C . HIS B 1 99 ? -4.949 14.164 0.769 1 95 99 HIS B C 1
ATOM 2248 O O . HIS B 1 99 ? -3.727 14.32 0.772 1 95 99 HIS B O 1
ATOM 2254 N N . ILE B 1 100 ? -5.746 14.656 1.688 1 95.69 100 ILE B N 1
ATOM 2255 C CA . ILE B 1 100 ? -5.203 15.422 2.801 1 95.69 100 ILE B CA 1
ATOM 2256 C C . ILE B 1 100 ? -5.547 14.742 4.121 1 95.69 100 ILE B C 1
ATOM 2258 O O . ILE B 1 100 ? -6.684 14.305 4.324 1 95.69 100 ILE B O 1
ATOM 2262 N N . ARG B 1 101 ? -4.582 14.609 4.992 1 96.25 101 ARG B N 1
ATOM 2263 C CA . ARG B 1 101 ? -4.816 14.125 6.348 1 96.25 101 ARG B CA 1
ATOM 2264 C C . ARG B 1 101 ? -4.043 14.953 7.367 1 96.25 101 ARG B C 1
ATOM 2266 O O . ARG B 1 101 ? -3.072 15.633 7.016 1 96.25 101 ARG B O 1
ATOM 2273 N N . PRO B 1 102 ? -4.559 14.992 8.586 1 96.56 102 PRO B N 1
ATOM 2274 C CA . PRO B 1 102 ? -3.75 15.648 9.617 1 96.56 102 PRO B CA 1
ATOM 2275 C C . PRO B 1 102 ? -2.387 14.992 9.805 1 96.56 102 PRO B C 1
ATOM 2277 O O . PRO B 1 102 ? -2.186 13.852 9.375 1 96.56 102 PRO B O 1
ATOM 2280 N N . CYS B 1 103 ? -1.508 15.719 10.352 1 96.69 103 CYS B N 1
ATOM 2281 C CA . CYS B 1 103 ? -0.26 15.07 10.742 1 96.69 103 CYS B CA 1
ATOM 2282 C C . CYS B 1 103 ? -0.51 13.984 11.789 1 96.69 103 CYS B C 1
ATOM 2284 O O . CYS B 1 103 ? -1.308 14.18 12.703 1 96.69 103 CYS B O 1
ATOM 2286 N N . PRO B 1 104 ? 0.14 12.906 11.555 1 96.25 104 PRO B N 1
ATOM 2287 C CA . PRO B 1 104 ? -0.064 11.852 12.555 1 96.25 104 PRO B CA 1
ATOM 2288 C C . PRO B 1 104 ? 0.502 12.219 13.922 1 96.25 104 PRO B C 1
ATOM 2290 O O . PRO B 1 104 ? 1.412 13.047 14.016 1 96.25 104 PRO B O 1
ATOM 2293 N N . PRO B 1 105 ? -0.124 11.539 14.961 1 93.44 105 PRO B N 1
ATOM 2294 C CA . PRO B 1 105 ? 0.454 11.75 16.297 1 93.44 105 PRO B CA 1
ATOM 2295 C C . PRO B 1 105 ? 1.882 11.227 16.406 1 93.44 105 PRO B C 1
ATOM 2297 O O . PRO B 1 105 ? 2.244 10.266 15.719 1 93.44 105 PRO B O 1
ATOM 2300 N N . GLU B 1 106 ? 2.604 11.891 17.172 1 88.12 106 GLU B N 1
ATOM 2301 C CA . GLU B 1 106 ? 3.969 11.438 17.422 1 88.12 106 GLU B CA 1
ATOM 2302 C C . GLU B 1 106 ? 3.986 10.156 18.25 1 88.12 106 GLU B C 1
ATOM 2304 O O . GLU B 1 106 ? 3.246 10.031 19.234 1 88.12 106 GLU B O 1
ATOM 2309 N N . THR B 1 107 ? 4.629 9.133 17.672 1 83.25 107 THR B N 1
ATOM 2310 C CA . THR B 1 107 ? 4.789 7.891 18.422 1 83.25 107 THR B CA 1
ATOM 2311 C C . THR B 1 107 ? 6.254 7.648 18.766 1 83.25 107 THR B C 1
ATOM 2313 O O . THR B 1 107 ? 7.113 7.672 17.875 1 83.25 107 THR B O 1
ATOM 2316 N N . VAL B 1 108 ? 6.523 7.699 20.016 1 85.38 108 VAL B N 1
ATOM 2317 C CA . VAL B 1 108 ? 7.887 7.398 20.438 1 85.38 108 VAL B CA 1
ATOM 2318 C C . VAL B 1 108 ? 8.016 5.906 20.734 1 85.38 108 VAL B C 1
ATOM 2320 O O . VAL B 1 108 ? 7.273 5.359 21.547 1 85.38 108 VAL B O 1
ATOM 2323 N N . VAL B 1 109 ? 8.859 5.258 19.969 1 89.56 109 VAL B N 1
ATOM 2324 C CA . VAL B 1 109 ? 9.102 3.836 20.172 1 89.56 109 VAL B CA 1
ATOM 2325 C C . VAL B 1 109 ? 10.602 3.592 20.359 1 89.56 109 VAL B C 1
ATOM 2327 O O . VAL B 1 109 ? 11.422 4.207 19.672 1 89.56 109 VAL B O 1
ATOM 2330 N N . ASP B 1 110 ? 10.953 2.783 21.266 1 92.5 110 ASP B N 1
ATOM 2331 C CA . ASP B 1 110 ? 12.359 2.479 21.531 1 92.5 110 ASP B CA 1
ATOM 2332 C C . ASP B 1 110 ? 12.961 1.642 20.406 1 92.5 110 ASP B C 1
ATOM 2334 O O . ASP B 1 110 ? 14.133 1.811 20.062 1 92.5 110 ASP B O 1
ATOM 2338 N N . HIS B 1 111 ? 12.18 0.726 19.953 1 94.19 111 HIS B N 1
ATOM 2339 C CA . HIS B 1 111 ? 12.617 -0.153 18.875 1 94.19 111 HIS B CA 1
ATOM 2340 C C . HIS B 1 111 ? 11.438 -0.618 18.031 1 94.19 111 HIS B C 1
ATOM 2342 O O . HIS B 1 111 ? 10.305 -0.681 18.516 1 94.19 111 HIS B O 1
ATOM 2348 N N . PHE B 1 112 ? 11.789 -0.837 16.844 1 93.75 112 PHE B N 1
ATOM 2349 C CA . PHE B 1 112 ? 10.797 -1.455 15.977 1 93.75 112 PHE B CA 1
ATOM 2350 C C . PHE B 1 112 ? 11.016 -2.961 15.891 1 93.75 112 PHE B C 1
ATOM 2352 O O . PHE B 1 112 ? 12.156 -3.432 15.914 1 93.75 112 PHE B O 1
ATOM 2359 N N . SER B 1 113 ? 9.914 -3.631 15.719 1 92.12 113 SER B N 1
ATOM 2360 C CA . SER B 1 113 ? 9.984 -5.09 15.664 1 92.12 113 SER B CA 1
ATOM 2361 C C . SER B 1 113 ? 9.906 -5.59 14.227 1 92.12 113 SER B C 1
ATOM 2363 O O . SER B 1 113 ? 9.375 -4.906 13.352 1 92.12 113 SER B O 1
ATOM 2365 N N . LEU B 1 114 ? 10.438 -6.801 14.078 1 91.81 114 LEU B N 1
ATOM 2366 C CA . LEU B 1 114 ? 10.297 -7.492 12.805 1 91.81 114 LEU B CA 1
ATOM 2367 C C . LEU B 1 114 ? 8.836 -7.555 12.367 1 91.81 114 LEU B C 1
ATOM 2369 O O . LEU B 1 114 ? 7.957 -7.832 13.188 1 91.81 114 LEU B O 1
ATOM 2373 N N . LEU B 1 115 ? 8.531 -7.207 11.039 1 90.81 115 LEU B N 1
ATOM 2374 C CA . LEU B 1 115 ? 7.246 -7.34 10.375 1 90.81 115 LEU B CA 1
ATOM 2375 C C . LEU B 1 115 ? 6.281 -6.254 10.836 1 90.81 115 LEU B C 1
ATOM 2377 O O . LEU B 1 115 ? 5.105 -6.258 10.461 1 90.81 115 LEU B O 1
ATOM 2381 N N . GLN B 1 116 ? 6.738 -5.348 11.656 1 91.56 116 GLN B N 1
ATOM 2382 C CA . GLN B 1 116 ? 5.93 -4.191 12.031 1 91.56 116 GLN B CA 1
ATOM 2383 C C . GLN B 1 116 ? 5.797 -3.213 10.867 1 91.56 116 GLN B C 1
ATOM 2385 O O . GLN B 1 116 ? 6.777 -2.932 10.172 1 91.56 116 GLN B O 1
ATOM 2390 N N . GLU B 1 117 ? 4.609 -2.703 10.664 1 93.06 117 GLU B N 1
ATOM 2391 C CA . GLU B 1 117 ? 4.41 -1.68 9.641 1 93.06 117 GLU B CA 1
ATOM 2392 C C . GLU B 1 117 ? 4.93 -0.323 10.109 1 93.06 117 GLU B C 1
ATOM 2394 O O . GLU B 1 117 ? 4.613 0.117 11.219 1 93.06 117 GLU B O 1
ATOM 2399 N N . VAL B 1 118 ? 5.625 0.326 9.25 1 95.19 118 VAL B N 1
ATOM 2400 C CA . VAL B 1 118 ? 6.238 1.611 9.562 1 95.19 118 VAL B CA 1
ATOM 2401 C C . VAL B 1 118 ? 6.117 2.553 8.367 1 95.19 118 VAL B C 1
ATOM 2403 O O . VAL B 1 118 ? 5.785 2.119 7.262 1 95.19 118 VAL B O 1
ATOM 2406 N N . ASP B 1 119 ? 6.273 3.846 8.633 1 96.31 119 ASP B N 1
ATOM 2407 C CA . ASP B 1 119 ? 6.562 4.824 7.586 1 96.31 119 ASP B CA 1
ATOM 2408 C C . ASP B 1 119 ? 8.055 5.145 7.535 1 96.31 119 ASP B C 1
ATOM 2410 O O . ASP B 1 119 ? 8.656 5.504 8.547 1 96.31 119 ASP B O 1
ATOM 2414 N N . GLY B 1 120 ? 8.664 4.945 6.41 1 97.44 120 GLY B N 1
ATOM 2415 C CA . GLY B 1 120 ? 10.047 5.344 6.207 1 97.44 120 GLY B CA 1
ATOM 2416 C C . GLY B 1 120 ? 10.18 6.645 5.434 1 97.44 120 GLY B C 1
ATOM 2417 O O . GLY B 1 120 ? 9.539 6.828 4.398 1 97.44 120 GLY B O 1
ATOM 2418 N N . TYR B 1 121 ? 11 7.535 6.039 1 97.31 121 TYR B N 1
ATOM 2419 C CA . TYR B 1 121 ? 11.227 8.82 5.383 1 97.31 121 TYR B CA 1
ATOM 2420 C C . TYR B 1 121 ? 12.242 8.68 4.254 1 97.31 121 TYR B C 1
ATOM 2422 O O . TYR B 1 121 ? 13.414 8.383 4.496 1 97.31 121 TYR B O 1
ATOM 2430 N N . TYR B 1 122 ? 11.773 8.852 3.061 1 95.5 122 TYR B N 1
ATOM 2431 C CA . TYR B 1 122 ? 12.594 8.719 1.861 1 95.5 122 TYR B CA 1
ATOM 2432 C C . TYR B 1 122 ? 12.141 9.695 0.78 1 95.5 122 TYR B C 1
ATOM 2434 O O . TYR B 1 122 ? 10.945 9.797 0.486 1 95.5 122 TYR B O 1
ATOM 2442 N N . ASN B 1 123 ? 13.086 10.461 0.217 1 93.62 123 ASN B N 1
ATOM 2443 C CA . ASN B 1 123 ? 12.82 11.43 -0.839 1 93.62 123 ASN B CA 1
ATOM 2444 C C . ASN B 1 123 ? 11.734 12.422 -0.434 1 93.62 123 ASN B C 1
ATOM 2446 O O . ASN B 1 123 ? 10.781 12.641 -1.186 1 93.62 123 ASN B O 1
ATOM 2450 N N . ASP B 1 124 ? 11.797 12.898 0.719 1 95.25 124 ASP B N 1
ATOM 2451 C CA . ASP B 1 124 ? 11.016 14.008 1.259 1 95.25 124 ASP B CA 1
ATOM 2452 C C . ASP B 1 124 ? 9.578 13.586 1.542 1 95.25 124 ASP B C 1
ATOM 2454 O O . ASP B 1 124 ? 8.703 14.43 1.723 1 95.25 124 ASP B O 1
ATOM 2458 N N . GLY B 1 125 ? 9.352 12.281 1.482 1 96.9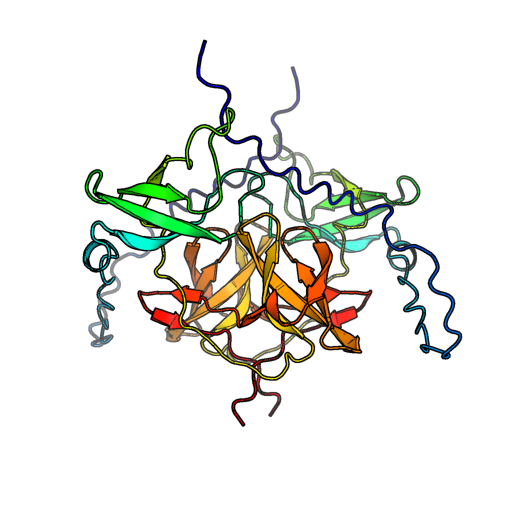4 125 GLY B N 1
ATOM 2459 C CA . GLY B 1 125 ? 8.031 11.758 1.79 1 96.94 125 GLY B CA 1
ATOM 2460 C C . GLY B 1 125 ? 8.062 10.555 2.707 1 96.94 125 GLY B C 1
ATOM 2461 O O . GLY B 1 125 ? 9.125 9.969 2.936 1 96.94 125 GLY B O 1
ATOM 2462 N N . TRP B 1 126 ? 6.957 10.266 3.303 1 97.12 126 TRP B N 1
ATOM 2463 C CA . TRP B 1 126 ? 6.789 9.094 4.152 1 97.12 126 TRP B CA 1
ATOM 2464 C C . TRP B 1 126 ? 6.121 7.957 3.385 1 97.12 126 TRP B C 1
ATOM 2466 O O . TRP B 1 126 ? 5.047 8.133 2.807 1 97.12 126 TRP B O 1
ATOM 2476 N N . TRP B 1 127 ? 6.766 6.762 3.385 1 96.31 127 TRP B N 1
ATOM 2477 C CA . TRP B 1 127 ? 6.285 5.598 2.65 1 96.31 127 TRP B CA 1
ATOM 2478 C C . TRP B 1 127 ? 5.973 4.445 3.602 1 96.31 127 TRP B C 1
ATOM 2480 O O . TRP B 1 127 ? 6.758 4.152 4.512 1 96.31 127 TRP B O 1
ATOM 2490 N N . VAL B 1 128 ? 4.836 3.838 3.285 1 94.75 128 VAL B N 1
ATOM 2491 C CA . VAL B 1 128 ? 4.449 2.713 4.129 1 94.75 128 VAL B CA 1
ATOM 2492 C C . VAL B 1 128 ? 5.242 1.472 3.734 1 94.75 128 VAL B C 1
ATOM 2494 O O . VAL B 1 128 ? 5.32 1.127 2.553 1 94.75 128 VAL B O 1
ATOM 2497 N N . GLY B 1 129 ? 5.867 0.852 4.719 1 94.94 129 GLY B N 1
ATOM 2498 C CA . GLY B 1 129 ? 6.582 -0.399 4.523 1 94.94 129 GLY B CA 1
ATOM 2499 C C . GLY B 1 129 ? 6.52 -1.319 5.727 1 94.94 129 GLY B C 1
ATOM 2500 O O . GLY B 1 129 ? 5.754 -1.075 6.66 1 94.94 129 GLY B O 1
ATOM 2501 N N . VAL B 1 130 ? 7.238 -2.404 5.625 1 94.75 130 VAL B N 1
ATOM 2502 C CA . VAL B 1 130 ? 7.301 -3.406 6.684 1 94.75 130 VAL B CA 1
ATOM 2503 C C . VAL B 1 130 ? 8.758 -3.688 7.039 1 94.75 130 VAL B C 1
ATOM 2505 O O . VAL B 1 130 ? 9.602 -3.846 6.156 1 94.75 130 VAL B O 1
ATOM 2508 N N . ILE B 1 131 ? 9 -3.785 8.391 1 95.69 131 ILE B N 1
ATOM 2509 C CA . ILE B 1 131 ? 10.352 -4.133 8.82 1 95.69 131 ILE B CA 1
ATOM 2510 C C . ILE B 1 131 ? 10.672 -5.566 8.406 1 95.69 131 ILE B C 1
ATOM 2512 O O . ILE B 1 131 ? 10.055 -6.516 8.906 1 95.69 131 ILE B O 1
ATOM 2516 N N . SER B 1 132 ? 11.641 -5.68 7.547 1 94.69 132 SER B N 1
ATOM 2517 C CA . SER B 1 132 ? 11.992 -7.02 7.094 1 94.69 132 SER B CA 1
ATOM 2518 C C . SER B 1 132 ? 13.227 -7.539 7.82 1 94.69 132 SER B C 1
ATOM 2520 O O . SER B 1 132 ? 13.469 -8.75 7.859 1 94.69 132 SER B O 1
ATOM 2522 N N . LYS B 1 133 ? 14.117 -6.598 8.328 1 95.88 133 LYS B N 1
ATOM 2523 C CA . LYS B 1 133 ? 15.281 -6.969 9.125 1 95.88 133 LYS B CA 1
ATOM 2524 C C . LYS B 1 133 ? 15.57 -5.926 10.195 1 95.88 133 LYS B C 1
ATOM 2526 O O . LYS B 1 133 ? 15.414 -4.727 9.961 1 95.88 133 LYS B O 1
ATOM 2531 N N . VAL B 1 134 ? 15.938 -6.395 11.32 1 95.75 134 VAL B N 1
ATOM 2532 C CA . VAL B 1 134 ? 16.469 -5.547 12.383 1 95.75 134 VAL B CA 1
ATOM 2533 C C . VAL B 1 134 ? 17.984 -5.719 12.477 1 95.75 134 VAL B C 1
ATOM 2535 O O . VAL B 1 134 ? 18.469 -6.816 12.75 1 95.75 134 VAL B O 1
ATOM 2538 N N . LEU B 1 135 ? 18.672 -4.668 12.273 1 96.19 135 LEU B N 1
ATOM 2539 C CA . LEU B 1 135 ? 20.125 -4.719 12.25 1 96.19 135 LEU B CA 1
ATOM 2540 C C . LEU B 1 135 ? 20.719 -4.121 13.531 1 96.19 135 LEU B C 1
ATOM 2542 O O . LEU B 1 135 ? 20 -3.482 14.305 1 96.19 135 LEU B O 1
ATOM 2546 N N . ARG B 1 136 ? 21.922 -4.348 13.664 1 92.56 136 ARG B N 1
ATOM 2547 C CA . ARG B 1 136 ? 22.609 -3.729 14.797 1 92.56 136 ARG B CA 1
ATOM 2548 C C . ARG B 1 136 ? 22.688 -2.217 14.617 1 92.56 136 ARG B C 1
ATOM 2550 O O . ARG B 1 136 ? 22.719 -1.716 13.492 1 92.56 136 ARG B O 1
ATOM 2557 N N . GLY B 1 137 ? 22.734 -1.474 15.75 1 92.38 137 GLY B N 1
ATOM 2558 C CA . GLY B 1 137 ? 22.938 -0.035 15.711 1 92.38 137 GLY B CA 1
ATOM 2559 C C . GLY B 1 137 ? 21.688 0.743 15.367 1 92.38 137 GLY B C 1
ATOM 2560 O O . GLY B 1 137 ? 21.75 1.759 14.672 1 92.38 137 GLY B O 1
ATOM 2561 N N . SER B 1 138 ? 20.609 0.251 15.664 1 91.5 138 SER B N 1
ATOM 2562 C CA . SER B 1 138 ? 19.328 0.915 15.461 1 91.5 138 SER B CA 1
ATOM 2563 C C . SER B 1 138 ? 19.047 1.138 13.977 1 91.5 138 SER B C 1
ATOM 2565 O O . SER B 1 138 ? 18.594 2.209 13.578 1 91.5 138 SER B O 1
ATOM 2567 N N . ARG B 1 139 ? 19.406 0.153 13.242 1 97.19 139 ARG B N 1
ATOM 2568 C CA . ARG B 1 139 ? 19.156 0.165 11.805 1 97.19 139 ARG B CA 1
ATOM 2569 C C . ARG B 1 139 ? 18.141 -0.902 11.414 1 97.19 139 ARG B C 1
ATOM 2571 O O . ARG B 1 139 ? 18.031 -1.94 12.07 1 97.19 139 ARG B O 1
ATOM 2578 N N . TYR B 1 140 ? 17.5 -0.581 10.422 1 98.12 140 TYR B N 1
ATOM 2579 C CA . TYR B 1 140 ? 16.422 -1.466 9.977 1 98.12 140 TYR B CA 1
ATOM 2580 C C . TYR B 1 140 ? 16.391 -1.566 8.461 1 98.12 140 TYR B C 1
ATOM 2582 O O . TYR B 1 140 ? 16.656 -0.586 7.762 1 98.12 140 TYR B O 1
ATOM 2590 N N . ILE B 1 141 ? 16.047 -2.721 7.906 1 98.06 141 ILE B N 1
ATOM 2591 C CA . ILE B 1 141 ? 15.656 -2.857 6.508 1 98.06 141 ILE B CA 1
ATOM 2592 C C . ILE B 1 141 ? 14.133 -2.871 6.395 1 98.06 141 ILE B C 1
ATOM 2594 O O . ILE B 1 141 ? 13.461 -3.615 7.113 1 98.06 141 ILE B O 1
ATOM 2598 N N . VAL B 1 142 ? 13.648 -2.01 5.52 1 97.44 142 VAL B N 1
ATOM 2599 C CA . VAL B 1 142 ? 12.203 -1.899 5.32 1 97.44 142 VAL B CA 1
ATOM 2600 C C . VAL B 1 142 ? 11.844 -2.367 3.912 1 97.44 142 VAL B C 1
ATOM 2602 O O . VAL B 1 142 ? 12.469 -1.961 2.934 1 97.44 142 VAL B O 1
ATOM 2605 N N . TYR B 1 143 ? 10.859 -3.264 3.828 1 96.12 143 TYR B N 1
ATOM 2606 C CA . TYR B 1 143 ? 10.289 -3.721 2.564 1 96.12 143 TYR B CA 1
ATOM 2607 C C . TYR B 1 143 ? 9.094 -2.869 2.164 1 96.12 143 TYR B C 1
ATOM 2609 O O . TYR B 1 143 ? 8.156 -2.693 2.949 1 96.12 143 TYR B O 1
ATOM 2617 N N . PHE B 1 144 ? 9.078 -2.352 0.904 1 94 144 PHE B N 1
ATOM 2618 C CA . PHE B 1 144 ? 7.992 -1.514 0.405 1 94 144 PHE B CA 1
ATOM 2619 C C . PHE B 1 144 ? 7.148 -2.268 -0.618 1 94 144 PHE B C 1
ATOM 2621 O O . PHE B 1 144 ? 7.637 -2.609 -1.698 1 94 144 PHE B O 1
ATOM 2628 N N . ARG B 1 145 ? 5.918 -2.344 -0.32 1 89.94 145 ARG B N 1
ATOM 2629 C CA . ARG B 1 145 ? 5 -3.152 -1.117 1 89.94 145 ARG B CA 1
ATOM 2630 C C . ARG B 1 145 ? 4.77 -2.527 -2.488 1 89.94 145 ARG B C 1
ATOM 2632 O O . ARG B 1 145 ? 4.531 -3.236 -3.467 1 89.94 145 ARG B O 1
ATOM 2639 N N . GLY B 1 146 ? 4.812 -1.249 -2.512 1 86.44 146 GLY B N 1
ATOM 2640 C CA . GLY B 1 146 ? 4.508 -0.57 -3.76 1 86.44 146 GLY B CA 1
ATOM 2641 C C . GLY B 1 146 ? 5.586 -0.742 -4.812 1 86.44 146 GLY B C 1
ATOM 2642 O O . GLY B 1 146 ? 5.305 -0.693 -6.012 1 86.44 146 GLY B O 1
ATOM 2643 N N . THR B 1 147 ? 6.777 -0.951 -4.398 1 85.88 147 THR B N 1
ATOM 2644 C CA . THR B 1 147 ? 7.887 -1.013 -5.348 1 85.88 147 THR B CA 1
ATOM 2645 C C . THR B 1 147 ? 8.625 -2.34 -5.223 1 85.88 147 THR B C 1
ATOM 2647 O O . THR B 1 147 ? 9.523 -2.631 -6.02 1 85.88 147 THR B O 1
ATOM 2650 N N . TYR B 1 148 ? 8.344 -3.094 -4.273 1 87.88 148 TYR B N 1
ATOM 2651 C CA . TYR B 1 148 ? 8.977 -4.379 -4.008 1 87.88 148 TYR B CA 1
ATOM 2652 C C . TYR B 1 148 ? 10.461 -4.207 -3.713 1 87.88 148 TYR B C 1
ATOM 2654 O O . TYR B 1 148 ? 11.281 -5.023 -4.137 1 87.88 148 TYR B O 1
ATOM 2662 N N . GLU B 1 149 ? 10.797 -3.143 -3.023 1 89.5 149 GLU B N 1
ATOM 2663 C CA . GLU B 1 149 ? 12.188 -2.826 -2.701 1 89.5 149 GLU B CA 1
ATOM 2664 C C . GLU B 1 149 ? 12.422 -2.857 -1.193 1 89.5 149 GLU B C 1
ATOM 2666 O O . GLU B 1 149 ? 11.484 -2.715 -0.409 1 89.5 149 GLU B O 1
ATOM 2671 N N . GLU B 1 150 ? 13.625 -3.113 -0.911 1 95.06 150 GLU B N 1
ATOM 2672 C CA . GLU B 1 150 ? 14.094 -3.002 0.467 1 95.06 150 GLU B CA 1
ATOM 2673 C C . GLU B 1 150 ? 15.109 -1.869 0.614 1 95.06 150 GLU B C 1
ATOM 2675 O O . GLU B 1 150 ? 16.016 -1.725 -0.213 1 95.06 150 GLU B O 1
ATOM 2680 N N . ILE B 1 151 ? 14.938 -1.067 1.646 1 97.19 151 ILE B N 1
ATOM 2681 C CA . ILE B 1 151 ? 15.812 0.067 1.908 1 97.19 151 ILE B CA 1
ATOM 2682 C C . ILE B 1 151 ? 16.219 0.08 3.381 1 97.19 151 ILE B C 1
ATOM 2684 O O . ILE B 1 151 ? 15.398 -0.214 4.258 1 97.19 151 ILE B O 1
ATOM 2688 N N . GLU B 1 152 ? 17.438 0.395 3.623 1 98 152 GLU B N 1
ATOM 2689 C CA . GLU B 1 152 ? 17.922 0.504 4.996 1 98 152 GLU B CA 1
ATOM 2690 C C . GLU B 1 152 ? 17.625 1.88 5.582 1 98 152 GLU B C 1
ATOM 2692 O O . GLU B 1 152 ? 17.781 2.896 4.902 1 98 152 GLU B O 1
ATOM 2697 N N . PHE B 1 153 ? 17.219 1.925 6.895 1 98.38 153 PHE B N 1
ATOM 2698 C CA . PHE B 1 153 ? 16.891 3.158 7.594 1 98.38 153 PHE B CA 1
ATOM 2699 C C . PHE B 1 153 ? 17.516 3.178 8.984 1 98.38 153 PHE B C 1
ATOM 2701 O O . PHE B 1 153 ? 17.656 2.131 9.617 1 98.38 153 PHE B O 1
ATOM 2708 N N . GLN B 1 154 ? 17.781 4.391 9.352 1 97.62 154 GLN B N 1
ATOM 2709 C CA . GLN B 1 154 ? 18.047 4.621 10.766 1 97.62 154 GLN B CA 1
ATOM 2710 C C . GLN B 1 154 ? 16.75 4.738 11.555 1 97.62 154 GLN B C 1
ATOM 2712 O O . GLN B 1 154 ? 15.703 5.07 10.992 1 97.62 154 GLN B O 1
ATOM 2717 N N . HIS B 1 155 ? 16.859 4.531 12.828 1 97.25 155 HIS B N 1
ATOM 2718 C CA . HIS B 1 155 ? 15.711 4.602 13.727 1 97.25 155 HIS B CA 1
ATOM 2719 C C . HIS B 1 155 ? 14.977 5.93 13.578 1 97.25 155 HIS B C 1
ATOM 2721 O O . HIS B 1 155 ? 13.75 5.965 13.531 1 97.25 155 HIS B O 1
ATOM 2727 N N . SER B 1 156 ? 15.703 6.977 13.43 1 95.31 156 SER B N 1
ATOM 2728 C CA . SER B 1 156 ? 15.148 8.32 13.414 1 95.31 156 SER B CA 1
ATOM 2729 C C . SER B 1 156 ? 14.406 8.602 12.109 1 95.31 156 SER B C 1
ATOM 2731 O O . SER B 1 156 ? 13.672 9.578 12.008 1 95.31 156 SER B O 1
ATOM 2733 N N . GLU B 1 157 ? 14.555 7.699 11.117 1 97.12 157 GLU B N 1
ATOM 2734 C CA . GLU B 1 157 ? 13.945 7.887 9.805 1 97.12 157 GLU B CA 1
ATOM 2735 C C . GLU B 1 157 ? 12.648 7.09 9.672 1 97.12 157 GLU B C 1
ATOM 2737 O O . GLU B 1 157 ? 12.055 7.031 8.602 1 97.12 157 GLU B O 1
ATOM 2742 N N . LEU B 1 158 ? 12.273 6.484 10.836 1 97.31 158 LEU B N 1
ATOM 2743 C CA . LEU B 1 158 ? 11.086 5.648 10.844 1 97.31 158 LEU B CA 1
ATOM 2744 C C . LEU B 1 158 ? 10.07 6.152 11.867 1 97.31 158 LEU B C 1
ATOM 2746 O O . LEU B 1 158 ? 10.453 6.754 12.875 1 97.31 158 LEU B O 1
ATOM 2750 N N . ARG B 1 159 ? 8.82 5.934 11.602 1 96.62 159 ARG B N 1
ATOM 2751 C CA . ARG B 1 159 ? 7.734 6.082 12.562 1 96.62 159 ARG B CA 1
ATOM 2752 C C . ARG B 1 159 ? 6.711 4.965 12.406 1 96.62 159 ARG B C 1
ATOM 2754 O O . ARG B 1 159 ? 6.633 4.324 11.359 1 96.62 159 ARG B O 1
ATOM 2761 N N . LEU B 1 160 ? 5.988 4.676 13.461 1 93.88 160 LEU B N 1
ATOM 2762 C CA . LEU B 1 160 ? 4.918 3.693 13.352 1 93.88 160 LEU B CA 1
ATOM 2763 C C . LEU B 1 160 ? 3.869 4.145 12.336 1 93.88 160 LEU B C 1
ATOM 2765 O O . LEU B 1 160 ? 3.48 5.316 12.32 1 93.88 160 LEU B O 1
ATOM 2769 N N . HIS B 1 161 ? 3.459 3.225 11.531 1 94.25 161 HIS B N 1
ATOM 2770 C CA . HIS B 1 161 ? 2.441 3.578 10.547 1 94.25 161 HIS B CA 1
ATOM 2771 C C . HIS B 1 161 ? 1.052 3.605 11.18 1 94.25 161 HIS B C 1
ATOM 2773 O O . HIS B 1 161 ? 0.709 2.727 11.977 1 94.25 161 HIS B O 1
ATOM 2779 N N . GLN B 1 162 ? 0.281 4.613 10.805 1 93 162 GLN B N 1
ATOM 2780 C CA . GLN B 1 162 ? -1.131 4.746 11.148 1 93 162 GLN B CA 1
ATOM 2781 C C . GLN B 1 162 ? -1.954 5.164 9.93 1 93 162 GLN B C 1
ATOM 2783 O O . GLN B 1 162 ? -1.477 5.922 9.086 1 93 162 GLN B O 1
ATOM 2788 N N . ASP B 1 163 ? -3.105 4.613 9.891 1 92.44 163 ASP B N 1
ATOM 2789 C CA . ASP B 1 163 ? -4.051 5.02 8.852 1 92.44 163 ASP B CA 1
ATOM 2790 C C . ASP B 1 163 ? -5.023 6.074 9.375 1 92.44 163 ASP B C 1
ATOM 2792 O O . ASP B 1 163 ? -5.383 6.062 10.555 1 92.44 163 ASP B O 1
ATOM 2796 N N . TRP B 1 164 ? -5.363 6.965 8.469 1 92.81 164 TRP B N 1
ATOM 2797 C CA . TRP B 1 164 ? -6.41 7.934 8.773 1 92.81 164 TRP B CA 1
ATOM 2798 C C . TRP B 1 164 ? -7.73 7.523 8.133 1 92.81 164 TRP B C 1
ATOM 2800 O O . TRP B 1 164 ? -7.957 7.766 6.945 1 92.81 164 TRP B O 1
ATOM 2810 N N . ILE B 1 165 ? -8.57 6.887 8.945 1 89.5 165 ILE B N 1
ATOM 2811 C CA . ILE B 1 165 ? -9.82 6.324 8.445 1 89.5 165 ILE B CA 1
ATOM 2812 C C . ILE B 1 165 ? -10.992 6.867 9.258 1 89.5 165 ILE B C 1
ATOM 2814 O O . ILE B 1 165 ? -11 6.773 10.492 1 89.5 165 ILE B O 1
ATOM 2818 N N . GLY B 1 166 ? -11.969 7.441 8.531 1 84.81 166 GLY B N 1
ATOM 2819 C CA . GLY B 1 166 ? -13.148 7.945 9.211 1 84.81 166 GLY B CA 1
ATOM 2820 C C . GLY B 1 166 ? -12.852 9.078 10.18 1 84.81 166 GLY B C 1
ATOM 2821 O O . GLY B 1 166 ? -13.453 9.156 11.25 1 84.81 166 GLY B O 1
ATOM 2822 N N . GLY B 1 167 ? -11.836 9.797 9.992 1 89.25 167 GLY B N 1
ATOM 2823 C CA . GLY B 1 167 ? -11.5 10.945 10.82 1 89.25 167 GLY B CA 1
ATOM 2824 C C . GLY B 1 167 ? -10.695 10.578 12.055 1 89.25 167 GLY B C 1
ATOM 2825 O O . GLY B 1 167 ? -10.609 11.367 13 1 89.25 167 GLY B O 1
ATOM 2826 N N . LYS B 1 168 ? -10.227 9.367 12.016 1 91.56 168 LYS B N 1
ATOM 2827 C CA . LYS B 1 168 ? -9.438 8.922 13.164 1 91.56 168 LYS B CA 1
ATOM 2828 C C . LYS B 1 168 ? -8.164 8.211 12.711 1 91.56 168 LYS B C 1
ATOM 2830 O O . LYS B 1 168 ? -8.148 7.574 11.656 1 91.56 168 LYS B O 1
ATOM 2835 N N . TRP B 1 169 ? -7.168 8.336 13.57 1 93.12 169 TRP B N 1
ATOM 2836 C CA . TRP B 1 169 ? -5.945 7.57 13.352 1 93.12 169 TRP B CA 1
ATOM 2837 C C . TRP B 1 169 ? -6.082 6.156 13.906 1 93.12 169 TRP B C 1
ATOM 2839 O O . TRP B 1 169 ? -6.48 5.969 15.055 1 93.12 169 TRP B O 1
ATOM 2849 N N . VAL B 1 170 ? -5.73 5.207 13.062 1 90.19 170 VAL B N 1
ATOM 2850 C CA . VAL B 1 170 ? -5.824 3.816 13.492 1 90.19 170 VAL B CA 1
ATOM 2851 C C . VAL B 1 170 ? -4.57 3.059 13.062 1 90.19 170 VAL B C 1
ATOM 2853 O O . VAL B 1 170 ? -3.928 3.418 12.07 1 90.19 170 VAL B O 1
ATOM 2856 N N . MET B 1 171 ? -4.215 2.031 13.828 1 88.31 171 MET B N 1
ATOM 2857 C CA . MET B 1 171 ? -3.109 1.142 13.484 1 88.31 171 MET B CA 1
ATOM 2858 C C . MET B 1 171 ? -3.623 -0.252 13.133 1 88.31 171 MET B C 1
ATOM 2860 O O . MET B 1 171 ? -4.531 -0.766 13.789 1 88.31 171 MET B O 1
ATOM 2864 N N . ALA B 1 172 ? -3.068 -0.747 12.062 1 81.12 172 ALA B N 1
ATOM 2865 C CA . ALA B 1 172 ? -3.453 -2.109 11.703 1 81.12 172 ALA B CA 1
ATOM 2866 C C . ALA B 1 172 ? -3.086 -3.096 12.805 1 81.12 172 ALA B C 1
ATOM 2868 O O . ALA B 1 172 ? -2.037 -2.963 13.438 1 81.12 172 ALA B O 1
ATOM 2869 N N . SER B 1 173 ? -4.133 -3.91 13.234 1 65.81 173 SER B N 1
ATOM 2870 C CA . SER B 1 173 ? -3.961 -4.828 14.359 1 65.81 173 SER B CA 1
ATOM 2871 C C . SER B 1 173 ? -3.387 -6.164 13.891 1 65.81 173 SER B C 1
ATOM 2873 O O . SER B 1 173 ? -3.561 -6.555 12.734 1 65.81 173 SER B O 1
ATOM 2875 N N . GLN B 1 174 ? -2.346 -6.785 14.656 1 54.88 174 GLN B N 1
ATOM 2876 C CA . GLN B 1 174 ? -1.786 -8.117 14.414 1 54.88 174 GLN B CA 1
ATOM 2877 C C . GLN B 1 174 ? -2.795 -9.203 14.758 1 54.88 174 GLN B C 1
ATOM 2879 O O . GLN B 1 174 ? -3.637 -9.023 15.641 1 54.88 174 GLN B O 1
ATOM 2884 N N . ALA B 1 175 ? -2.941 -10.109 13.875 1 45.66 175 ALA B N 1
ATOM 2885 C CA . ALA B 1 175 ? -3.551 -11.359 14.312 1 45.66 175 ALA B CA 1
ATOM 2886 C C . ALA B 1 175 ? -2.908 -11.859 15.602 1 45.66 175 ALA B C 1
ATOM 2888 O O . ALA B 1 175 ? -1.681 -11.938 15.703 1 45.66 175 ALA B O 1
ATOM 2889 N N . LEU B 1 176 ? -3.328 -11.492 16.781 1 36.06 176 LEU B N 1
ATOM 2890 C CA . LEU B 1 176 ? -2.846 -12.195 17.969 1 36.06 176 LEU B CA 1
ATOM 2891 C C . LEU B 1 176 ? -2.857 -13.703 17.75 1 36.06 176 LEU B C 1
ATOM 2893 O O . LEU B 1 176 ? -3.861 -14.266 17.297 1 36.06 176 LEU B O 1
ATOM 2897 N N . HIS B 1 177 ? -1.783 -14.32 17.172 1 36.25 177 HIS B N 1
ATOM 2898 C CA . HIS B 1 177 ? -1.796 -15.742 17.484 1 36.25 177 HIS B CA 1
ATOM 2899 C C . HIS B 1 177 ? -2.221 -15.984 18.938 1 36.25 177 HIS B C 1
ATOM 2901 O O . HIS B 1 177 ? -1.619 -15.438 19.859 1 36.25 177 HIS B O 1
ATOM 2907 N N . LEU B 1 178 ? -3.469 -16.031 19.219 1 29.19 178 LEU B N 1
ATOM 2908 C CA . LEU B 1 178 ? -3.717 -16.844 20.406 1 29.19 178 LEU B CA 1
ATOM 2909 C C . LEU B 1 178 ? -3.027 -18.203 20.312 1 29.19 178 LEU B C 1
ATOM 2911 O O . LEU B 1 178 ? -2.971 -18.781 19.234 1 29.19 178 LEU B O 1
#

Radius of gyration: 22.18 Å; Cα contacts (8 Å, |Δi|>4): 647; chains: 2; bounding box: 75×54×63 Å

pLDDT: mean 77.88, std 27.33, range [16.98, 98.56]

Foldseek 3Di:
DDPPDDPDPPPPPPPPDDPDDPDDPDPPVCVVLVLPQLVVPADFFAWKWFADPDPPGHQWTFIWTFHHDDPRFKTKIFTPPDADPVRPGTDIDIDGSVGIGHDDDADDDPADDFQAWKWFADPRITHIWGFHDDDPPQKTWTAHPVVRDIDIDHNVRIDHDWDQDSNDTHHDDDPPPD/DDPPDDPPPPVPPPVPDDPDDPPDPDPPVCVVLVLPQLVVPADFFAWKWFADPDPPGHQWTFIWTFHHDDPRFKTKIFTPPDADPVRPGTDIDIDGSVGIGHDDDADDDPADDFQAWKWFADPRITHIWGFHDDDPPQKTWTAHPVVRDIDIDHNVRIDHDWDQDSNDTHHDDDPPPD